Protein AF-A0A212DF05-F1 (afdb_monomer_lite)

Foldseek 3Di:
DVVVVVVVVVVVVVVVVVVVVVVVVVVVVVVVVVVVVVVVVVVVVVVVVVVVVVVVVVVVVVVVVVVVVVVVVVVPDDDDDDDDDDDDDDDDDDDDDDDDDDDDDDDDDDDDDPPPPPPPPDPDDDDDPVLVVLVVVCVVPPDLPCPRPNNVVCCVPPVVVVLDDPPVVVSVVVSVCVSVVNDDDDDDDDDPDDPDPDDDDDPDDD

pLDDT: mean 81.85, std 22.82, range [35.12, 98.69]

InterPro domains:
  IPR009449 GDP/GTP exchange factor Sec2, N-terminal [PF06428] (4-72)
  IPR040351 Guanine nucleotide exchange factor RAB3IL/RAB3IP/Sec2 [PTHR14430] (1-206)

Structure (mmCIF, N/CA/C/O backbone):
data_AF-A0A212DF05-F1
#
_entry.id   AF-A0A212DF05-F1
#
loop_
_atom_site.group_PDB
_atom_site.id
_atom_site.type_symbol
_atom_site.label_atom_id
_atom_site.label_alt_id
_atom_site.label_comp_id
_atom_site.label_asym_id
_atom_site.label_entity_id
_atom_site.label_seq_id
_atom_site.pdbx_PDB_ins_code
_atom_site.Cartn_x
_atom_site.Cartn_y
_atom_site.Cartn_z
_atom_site.occupancy
_atom_site.B_iso_or_equiv
_atom_site.auth_seq_id
_atom_site.auth_comp_id
_atom_site.auth_asym_id
_atom_site.auth_atom_id
_atom_site.pdbx_PDB_model_num
ATOM 1 N N . GLU A 1 1 ? 34.875 -0.792 -59.592 1.00 81.56 1 GLU A N 1
ATOM 2 C CA . GLU A 1 1 ? 35.044 -1.475 -58.292 1.00 81.56 1 GLU A CA 1
ATOM 3 C C . GLU A 1 1 ? 35.493 -0.519 -57.186 1.00 81.56 1 GLU A C 1
ATOM 5 O O . GLU A 1 1 ? 34.759 -0.391 -56.221 1.00 81.56 1 GLU A O 1
ATOM 10 N N . LEU A 1 2 ? 36.606 0.214 -57.344 1.00 91.56 2 LEU A N 1
ATOM 11 C CA . LEU A 1 2 ? 37.126 1.147 -56.323 1.00 91.56 2 LEU A CA 1
ATOM 12 C C . LEU A 1 2 ? 36.103 2.202 -55.856 1.00 91.56 2 LEU A C 1
ATOM 14 O O . LEU A 1 2 ? 35.799 2.265 -54.676 1.00 91.56 2 LEU A O 1
ATOM 18 N N . LYS A 1 3 ? 35.471 2.922 -56.792 1.00 91.06 3 LYS A N 1
ATOM 19 C CA . LYS A 1 3 ? 34.456 3.946 -56.482 1.00 91.06 3 LYS A CA 1
ATOM 20 C C . LYS A 1 3 ? 33.279 3.425 -55.639 1.00 91.06 3 LYS A C 1
ATOM 22 O O . LYS A 1 3 ? 32.810 4.118 -54.750 1.00 91.06 3 LYS A O 1
ATOM 27 N N . LEU A 1 4 ? 32.825 2.195 -55.902 1.00 92.56 4 LEU A N 1
ATOM 28 C CA . LEU A 1 4 ? 31.741 1.574 -55.129 1.00 92.56 4 LEU A CA 1
ATOM 29 C C . LEU A 1 4 ? 32.185 1.256 -53.696 1.00 92.56 4 LEU A C 1
ATOM 31 O O . LEU A 1 4 ? 31.386 1.346 -52.771 1.00 92.56 4 LEU A O 1
ATOM 35 N N . LYS A 1 5 ? 33.460 0.895 -53.504 1.00 94.12 5 LYS A N 1
ATOM 36 C CA . LYS A 1 5 ? 34.024 0.700 -52.165 1.00 94.12 5 LYS A CA 1
ATOM 37 C C . LYS A 1 5 ? 34.210 2.023 -51.427 1.00 94.12 5 LYS A C 1
ATOM 39 O O . LYS A 1 5 ? 33.934 2.057 -50.237 1.00 94.12 5 LYS A O 1
ATOM 44 N N . ASP A 1 6 ? 34.602 3.094 -52.114 1.00 95.44 6 ASP A N 1
ATOM 45 C CA . ASP A 1 6 ? 34.706 4.427 -51.506 1.00 95.44 6 ASP A CA 1
ATOM 46 C C . ASP A 1 6 ? 33.332 4.932 -51.030 1.00 95.44 6 ASP A C 1
ATOM 48 O O . ASP A 1 6 ? 33.197 5.391 -49.899 1.00 95.44 6 ASP A O 1
ATOM 52 N N . GLU A 1 7 ? 32.285 4.767 -51.847 1.00 95.56 7 GLU A N 1
ATOM 53 C CA . GLU A 1 7 ? 30.902 5.117 -51.483 1.00 95.56 7 GLU A CA 1
ATOM 54 C C . GLU A 1 7 ? 30.398 4.319 -50.266 1.00 95.56 7 GLU A C 1
ATOM 56 O O . GLU A 1 7 ? 29.753 4.874 -49.373 1.00 95.56 7 GLU A O 1
ATOM 61 N N . GLU A 1 8 ? 30.729 3.028 -50.191 1.00 95.56 8 GLU A N 1
ATOM 62 C CA . GLU A 1 8 ? 30.385 2.183 -49.046 1.00 95.56 8 GLU A CA 1
ATOM 63 C C . GLU A 1 8 ? 31.181 2.555 -47.784 1.00 95.56 8 GLU A C 1
ATOM 65 O O . GLU A 1 8 ? 30.618 2.587 -46.689 1.00 95.56 8 GLU A O 1
ATOM 70 N N . CYS A 1 9 ? 32.465 2.903 -47.915 1.00 96.69 9 CYS A N 1
ATOM 71 C CA . CYS A 1 9 ? 33.278 3.416 -46.811 1.00 96.69 9 CYS A CA 1
ATOM 72 C C . CYS A 1 9 ? 32.703 4.720 -46.247 1.00 96.69 9 CYS A C 1
ATOM 74 O O . CYS A 1 9 ? 32.580 4.853 -45.031 1.00 96.69 9 CYS A O 1
ATOM 76 N N . GLU A 1 10 ? 32.289 5.652 -47.107 1.00 97.56 10 GLU A N 1
ATOM 77 C CA . GLU A 1 10 ? 31.628 6.894 -46.692 1.00 97.56 10 GLU A CA 1
ATOM 78 C C . GLU A 1 10 ? 30.297 6.623 -45.980 1.00 97.56 10 GLU A C 1
ATOM 80 O O . GLU A 1 10 ? 29.979 7.246 -44.962 1.00 97.56 10 GLU A O 1
ATOM 85 N N . ARG A 1 11 ? 29.519 5.649 -46.466 1.00 97.94 11 ARG A N 1
ATOM 86 C CA . ARG A 1 11 ? 28.276 5.227 -45.811 1.00 97.94 11 ARG A CA 1
ATOM 87 C C . ARG A 1 11 ? 28.547 4.659 -44.416 1.00 97.94 11 ARG A C 1
ATOM 89 O O . ARG A 1 11 ? 27.889 5.063 -43.460 1.00 97.94 11 ARG A O 1
ATOM 96 N N . LEU A 1 12 ? 29.515 3.753 -44.287 1.00 98.19 12 LEU A N 1
ATOM 97 C CA . LEU A 1 12 ? 29.913 3.170 -43.003 1.00 98.19 12 LEU A CA 1
ATOM 98 C C . LEU A 1 1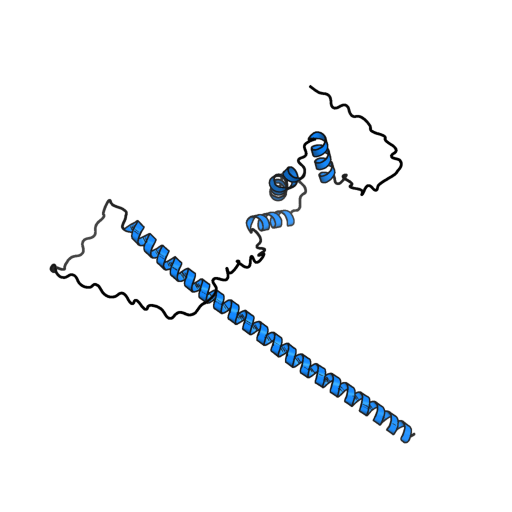2 ? 30.505 4.217 -42.053 1.00 98.19 12 LEU A C 1
ATOM 100 O O . LEU A 1 12 ? 30.258 4.150 -40.851 1.00 98.19 12 LEU A O 1
ATOM 104 N N . SER A 1 13 ? 31.229 5.203 -42.588 1.00 98.06 13 SER A N 1
ATOM 105 C CA . SER A 1 13 ? 31.759 6.336 -41.830 1.00 98.06 13 SER A CA 1
ATOM 106 C C . SER A 1 13 ? 30.630 7.111 -41.150 1.00 98.06 13 SER A C 1
ATOM 108 O O . SER A 1 13 ? 30.646 7.267 -39.934 1.00 98.06 13 SER A O 1
ATOM 110 N N . LYS A 1 14 ? 29.585 7.475 -41.904 1.00 98.25 14 LYS A N 1
ATOM 111 C CA . LYS A 1 14 ? 28.404 8.170 -41.362 1.00 98.25 14 LYS A CA 1
ATOM 112 C C . LYS A 1 14 ? 27.663 7.350 -40.311 1.00 98.25 14 LYS A C 1
ATOM 114 O O . LYS A 1 14 ? 27.251 7.899 -39.296 1.00 98.25 14 LYS A O 1
ATOM 119 N N . VAL A 1 15 ? 27.508 6.043 -40.540 1.00 98.44 15 VAL A N 1
ATOM 120 C CA . VAL A 1 15 ? 26.866 5.145 -39.565 1.00 98.44 15 VAL A CA 1
ATOM 121 C C . VAL A 1 15 ? 27.661 5.102 -38.262 1.00 98.44 15 VAL A C 1
ATOM 123 O O . VAL A 1 15 ? 27.076 5.203 -37.189 1.00 98.44 15 VAL A O 1
ATOM 126 N N . ARG A 1 16 ? 28.990 4.984 -38.334 1.00 98.31 16 ARG A N 1
ATOM 127 C CA . ARG A 1 16 ? 29.846 5.012 -37.143 1.00 98.31 16 ARG A CA 1
ATOM 128 C C . ARG A 1 16 ? 29.721 6.343 -36.403 1.00 98.31 16 ARG A C 1
ATOM 130 O O . ARG A 1 16 ? 29.622 6.325 -35.183 1.00 98.31 16 ARG A O 1
ATOM 137 N N . ASP A 1 17 ? 29.728 7.464 -37.117 1.00 98.38 17 ASP A N 1
ATOM 138 C CA . ASP A 1 17 ? 29.667 8.786 -36.490 1.00 98.38 17 ASP A CA 1
ATOM 139 C C . ASP A 1 17 ? 28.308 9.005 -35.796 1.00 98.38 17 ASP A C 1
ATOM 141 O O . ASP A 1 17 ? 28.269 9.482 -34.664 1.00 98.38 17 ASP A O 1
ATOM 145 N N . GLN A 1 18 ? 27.207 8.550 -36.409 1.00 98.38 18 GLN A N 1
ATOM 146 C CA . GLN A 1 18 ? 25.874 8.577 -35.799 1.00 98.38 18 GLN A CA 1
ATOM 147 C C . GLN A 1 18 ? 25.793 7.701 -34.543 1.00 98.38 18 GLN A C 1
ATOM 149 O O . GLN A 1 18 ? 25.326 8.158 -33.505 1.00 98.38 18 GLN A O 1
ATOM 154 N N . LEU A 1 19 ? 26.302 6.467 -34.607 1.00 98.56 19 LEU A N 1
ATOM 155 C CA . LEU A 1 19 ? 26.364 5.589 -33.435 1.00 98.56 19 LEU A CA 1
ATOM 156 C C . LEU A 1 19 ? 27.260 6.166 -32.331 1.00 98.56 19 LEU A C 1
ATOM 158 O O . LEU A 1 19 ? 26.971 5.989 -31.151 1.00 98.56 19 LEU A O 1
ATOM 162 N N . GLY A 1 20 ? 28.342 6.855 -32.699 1.00 98.31 20 GLY A N 1
ATOM 163 C CA . GLY A 1 20 ? 29.211 7.555 -31.757 1.00 98.31 20 GLY A CA 1
ATOM 164 C C . GLY A 1 20 ? 28.473 8.671 -31.022 1.00 98.31 20 GLY A C 1
ATOM 165 O O . GLY A 1 20 ? 28.577 8.764 -29.802 1.00 98.31 20 GLY A O 1
ATOM 166 N N . GLN A 1 21 ? 27.677 9.457 -31.748 1.00 98.44 21 GLN A N 1
ATOM 167 C CA . GLN A 1 21 ? 26.855 10.509 -31.160 1.00 98.44 21 GLN A CA 1
ATOM 168 C C . GLN A 1 21 ? 25.758 9.941 -30.247 1.00 98.44 21 GLN A C 1
ATOM 170 O O . GLN A 1 21 ? 25.611 10.396 -29.116 1.00 98.44 21 GLN A O 1
ATOM 175 N N . GLU A 1 22 ? 25.034 8.907 -30.685 1.00 98.38 22 GLU A N 1
ATOM 176 C CA . GLU A 1 22 ? 24.018 8.242 -29.854 1.00 98.38 22 GLU A CA 1
ATOM 177 C C . GLU A 1 22 ? 24.627 7.669 -28.563 1.00 98.38 22 GLU A C 1
ATOM 179 O O . GLU A 1 22 ? 24.027 7.751 -27.489 1.00 98.38 22 GLU A O 1
ATOM 184 N N . LEU A 1 23 ? 25.845 7.124 -28.643 1.00 98.56 23 LEU A N 1
ATOM 185 C CA . LEU A 1 23 ? 26.569 6.630 -27.476 1.00 98.56 23 LEU A CA 1
ATOM 186 C C . LEU A 1 23 ? 26.971 7.763 -26.521 1.00 98.56 23 LEU A C 1
ATOM 188 O O . LEU A 1 23 ? 26.890 7.585 -25.304 1.00 98.56 23 LEU A O 1
ATOM 192 N N . GLU A 1 24 ? 27.402 8.910 -27.044 1.00 98.25 24 GLU A N 1
ATOM 193 C CA . GLU A 1 24 ? 27.741 10.088 -26.240 1.00 98.25 24 GLU A CA 1
ATOM 194 C C . GLU A 1 24 ? 26.506 10.639 -25.514 1.00 98.25 24 GLU A C 1
ATOM 196 O O . GLU A 1 24 ? 26.551 10.849 -24.300 1.00 98.25 24 GLU A O 1
ATOM 201 N N . GLU A 1 25 ? 25.382 10.781 -26.218 1.00 98.12 25 GLU A N 1
ATOM 202 C CA . GLU A 1 25 ? 24.109 11.236 -25.647 1.00 98.12 25 GLU A CA 1
ATOM 203 C C . GLU A 1 25 ? 23.605 10.282 -24.557 1.00 98.12 25 GLU A C 1
ATOM 205 O O . GLU A 1 25 ? 23.240 10.714 -23.457 1.00 98.12 25 GLU A O 1
ATOM 210 N N . LEU A 1 26 ? 23.652 8.969 -24.813 1.00 98.50 26 LEU A N 1
ATOM 211 C CA . LEU A 1 26 ? 23.298 7.964 -23.813 1.00 98.50 26 LEU A CA 1
ATOM 212 C C . LEU A 1 26 ? 24.225 8.040 -22.594 1.00 98.50 26 LEU A C 1
ATOM 214 O O . LEU A 1 26 ? 23.763 7.967 -21.456 1.00 98.50 26 LEU A O 1
ATOM 218 N N . THR A 1 27 ? 25.527 8.217 -22.816 1.00 98.50 27 THR A N 1
ATOM 219 C CA . THR A 1 27 ? 26.512 8.338 -21.735 1.00 98.50 27 THR A CA 1
ATOM 220 C C . THR A 1 27 ? 26.229 9.565 -20.869 1.00 98.50 27 THR A C 1
ATOM 222 O O . THR A 1 27 ? 26.226 9.453 -19.642 1.00 98.50 27 THR A O 1
ATOM 225 N N . ALA A 1 28 ? 25.922 10.714 -21.479 1.00 98.25 28 ALA A N 1
ATOM 226 C CA . ALA A 1 28 ? 25.539 11.924 -20.757 1.00 98.25 28 ALA A CA 1
ATOM 227 C C . ALA A 1 28 ? 24.270 11.704 -19.914 1.00 98.25 28 ALA A C 1
ATOM 229 O O . ALA A 1 28 ? 24.267 11.998 -18.717 1.00 98.25 28 ALA A O 1
ATOM 230 N N . SER A 1 29 ? 23.232 11.096 -20.498 1.00 98.50 29 SER A N 1
ATOM 231 C CA . SER A 1 29 ? 21.980 10.793 -19.793 1.00 98.50 29 SER A CA 1
ATOM 232 C C . SER A 1 29 ? 22.189 9.856 -18.595 1.00 98.50 29 SER A C 1
ATOM 234 O O . SER A 1 29 ? 21.633 10.084 -17.518 1.00 98.50 29 SER A O 1
ATOM 236 N N . LEU A 1 30 ? 23.048 8.841 -18.732 1.00 98.50 30 LEU A N 1
ATOM 237 C CA . LEU A 1 30 ? 23.376 7.929 -17.634 1.00 98.50 30 LEU A CA 1
ATOM 238 C C . LEU A 1 30 ? 24.106 8.634 -16.483 1.00 98.50 30 LEU A C 1
ATOM 240 O O . LEU A 1 30 ? 23.820 8.346 -15.319 1.00 98.50 30 LEU A O 1
ATOM 244 N N . PHE A 1 31 ? 25.017 9.568 -16.775 1.00 98.56 31 PHE A N 1
ATOM 245 C CA . PHE A 1 31 ? 25.676 10.361 -15.733 1.00 98.56 31 PHE A CA 1
ATOM 246 C C . PHE A 1 31 ? 24.693 11.271 -14.996 1.00 98.56 31 PHE A C 1
ATOM 248 O O . PHE A 1 31 ? 24.737 11.352 -13.765 1.00 98.56 31 PHE A O 1
ATOM 255 N N . GLU A 1 32 ? 23.786 11.926 -15.717 1.00 98.31 32 GLU A N 1
ATOM 256 C CA . GLU A 1 32 ? 22.745 12.756 -15.109 1.00 98.31 32 GLU A CA 1
ATOM 257 C C . GLU A 1 32 ? 21.832 11.940 -14.187 1.00 98.31 32 GLU A C 1
ATOM 259 O O . GLU A 1 32 ? 21.576 12.352 -13.048 1.00 98.31 32 GLU A O 1
ATOM 264 N N . GLU A 1 33 ? 21.394 10.759 -14.631 1.00 98.38 33 GLU A N 1
ATOM 265 C CA . GLU A 1 33 ? 20.535 9.888 -13.827 1.00 98.38 33 GLU A CA 1
ATOM 266 C C . GLU A 1 33 ? 21.284 9.336 -12.604 1.00 98.38 33 GLU A C 1
ATOM 268 O O . GLU A 1 33 ? 20.748 9.357 -11.495 1.00 98.38 33 GLU A O 1
ATOM 273 N N . ALA A 1 34 ? 22.557 8.953 -12.744 1.00 98.25 34 ALA A N 1
ATOM 274 C CA . ALA A 1 34 ? 23.383 8.545 -11.608 1.00 98.25 34 ALA A CA 1
ATOM 275 C C . ALA A 1 34 ? 23.527 9.678 -10.573 1.00 98.25 34 ALA A C 1
ATOM 277 O O . ALA A 1 34 ? 23.327 9.467 -9.372 1.00 98.25 34 ALA A O 1
ATOM 278 N N . HIS A 1 35 ? 23.800 10.908 -11.020 1.00 98.44 35 HIS A N 1
ATOM 279 C CA . HIS A 1 35 ? 23.861 12.073 -10.136 1.00 98.44 35 HIS A CA 1
ATOM 280 C C . HIS A 1 35 ? 22.517 12.377 -9.468 1.00 98.44 35 HIS A C 1
ATOM 282 O O . HIS A 1 35 ? 22.478 12.786 -8.303 1.00 98.44 35 HIS A O 1
ATOM 288 N N . LYS A 1 36 ? 21.403 12.187 -10.176 1.00 98.38 36 LYS A N 1
ATOM 289 C CA . LYS A 1 36 ? 20.058 12.321 -9.615 1.00 98.38 36 LYS A CA 1
ATOM 290 C C . LYS A 1 36 ? 19.804 11.282 -8.524 1.00 98.38 36 LYS A C 1
ATOM 292 O O . LYS A 1 36 ? 19.438 11.679 -7.419 1.00 98.38 36 LYS A O 1
ATOM 297 N N . MET A 1 37 ? 20.095 10.005 -8.772 1.00 97.56 37 MET A N 1
ATOM 298 C CA . MET A 1 37 ? 19.942 8.935 -7.779 1.00 97.56 37 MET A CA 1
ATOM 299 C C . MET A 1 37 ? 20.738 9.216 -6.496 1.00 97.56 37 MET A C 1
ATOM 301 O O . MET A 1 37 ? 20.207 9.078 -5.394 1.00 97.56 37 MET A O 1
ATOM 305 N N . VAL A 1 38 ? 21.988 9.677 -6.624 1.00 98.69 38 VAL A N 1
ATOM 306 C CA . VAL A 1 38 ? 22.830 10.043 -5.470 1.00 98.69 38 VAL A CA 1
ATOM 307 C C . VAL A 1 38 ? 22.232 11.215 -4.690 1.00 98.69 38 VAL A C 1
ATOM 309 O O . VAL A 1 38 ? 22.149 11.168 -3.463 1.00 98.69 38 VAL A O 1
ATOM 312 N N . ARG A 1 39 ? 21.773 12.268 -5.377 1.00 98.38 39 ARG A N 1
ATOM 313 C CA . ARG A 1 39 ? 21.133 13.413 -4.709 1.00 98.38 39 ARG A CA 1
ATOM 314 C C . ARG A 1 39 ? 19.865 13.001 -3.971 1.00 98.38 39 ARG A C 1
ATOM 316 O O . ARG A 1 39 ? 19.678 13.407 -2.828 1.00 98.38 39 ARG A O 1
ATOM 323 N N . GLU A 1 40 ? 19.014 12.193 -4.594 1.00 98.19 40 GLU A N 1
ATOM 324 C CA . GLU A 1 40 ? 17.787 11.706 -3.963 1.00 98.19 40 GLU A CA 1
ATOM 325 C C . GLU A 1 40 ? 18.078 10.866 -2.717 1.00 98.19 40 GLU A C 1
ATOM 327 O O . GLU A 1 40 ? 17.413 11.043 -1.694 1.00 98.19 40 GLU A O 1
ATOM 332 N N . ALA A 1 41 ? 19.088 9.993 -2.770 1.00 98.12 41 ALA A N 1
ATOM 333 C CA . ALA A 1 41 ? 19.530 9.220 -1.614 1.00 98.12 41 ALA A CA 1
ATOM 334 C C . ALA A 1 41 ? 20.019 10.134 -0.479 1.00 98.12 41 ALA A C 1
ATOM 336 O O . ALA A 1 41 ? 19.571 9.984 0.658 1.00 98.12 41 ALA A O 1
ATOM 337 N N . ASN A 1 42 ? 20.843 11.139 -0.791 1.00 98.19 42 ASN A N 1
ATOM 338 C CA . ASN A 1 42 ? 21.353 12.091 0.199 1.00 98.19 42 ASN A CA 1
ATOM 339 C C . ASN A 1 42 ? 20.231 12.919 0.844 1.00 98.19 42 ASN A C 1
ATOM 341 O O . ASN A 1 42 ? 20.238 13.138 2.054 1.00 98.19 42 ASN A O 1
ATOM 345 N N . VAL A 1 43 ? 19.234 13.355 0.066 1.00 98.44 43 VAL A N 1
ATOM 346 C CA . VAL A 1 43 ? 18.069 14.088 0.594 1.00 98.44 43 VAL A CA 1
ATOM 347 C C . VAL A 1 43 ? 17.235 13.201 1.520 1.00 98.44 43 VAL A C 1
ATOM 349 O O . VAL A 1 43 ? 16.827 13.643 2.600 1.00 98.44 43 VAL A O 1
ATOM 352 N N . LYS A 1 44 ? 16.997 11.943 1.129 1.00 98.44 44 LYS A N 1
ATOM 353 C CA . LYS A 1 44 ? 16.286 10.967 1.969 1.00 98.44 44 LYS A CA 1
ATOM 354 C C . LYS A 1 44 ? 17.048 10.703 3.268 1.00 98.44 44 LYS A C 1
ATOM 356 O O . LYS A 1 44 ? 16.438 10.749 4.335 1.00 98.44 44 LYS A O 1
ATOM 361 N N . GLN A 1 45 ? 18.366 10.513 3.192 1.00 98.50 45 GLN A N 1
ATOM 362 C CA . GLN A 1 45 ? 19.228 10.324 4.357 1.00 98.50 45 GLN A CA 1
ATOM 363 C C . GLN A 1 45 ? 19.172 11.532 5.300 1.00 98.50 45 GLN A C 1
ATOM 365 O O . GLN A 1 45 ? 18.853 11.366 6.473 1.00 98.50 45 GLN A O 1
ATOM 370 N N . ALA A 1 46 ? 19.382 12.749 4.790 1.00 98.25 46 ALA A N 1
ATOM 371 C CA . ALA A 1 46 ? 19.349 13.966 5.603 1.00 98.25 46 ALA A CA 1
ATOM 372 C C . ALA A 1 46 ? 17.989 14.173 6.295 1.00 98.25 46 ALA A C 1
ATOM 374 O O . ALA A 1 46 ? 17.918 14.620 7.441 1.00 98.25 46 ALA A O 1
ATOM 375 N N . THR A 1 47 ? 16.895 13.818 5.616 1.00 98.00 47 THR A N 1
ATOM 376 C CA . THR A 1 47 ? 15.544 13.885 6.189 1.00 98.00 47 THR A CA 1
ATOM 377 C C . THR A 1 47 ? 15.370 12.880 7.328 1.00 98.00 47 THR A C 1
ATOM 379 O O . THR A 1 47 ? 14.875 13.247 8.394 1.00 98.00 47 THR A O 1
ATOM 382 N N . ALA A 1 48 ? 15.801 11.632 7.127 1.00 97.31 48 ALA A N 1
ATOM 383 C CA . ALA A 1 48 ? 15.728 10.588 8.145 1.00 97.31 48 ALA A CA 1
ATOM 384 C C . ALA A 1 48 ? 16.602 10.916 9.368 1.00 97.31 48 ALA A C 1
ATOM 386 O O . ALA A 1 48 ? 16.145 10.793 10.501 1.00 97.31 48 ALA A O 1
ATOM 387 N N . GLU A 1 49 ? 17.825 11.409 9.155 1.00 98.12 49 GLU A N 1
ATOM 388 C CA . GLU A 1 49 ? 18.732 11.833 10.230 1.00 98.12 49 GLU A CA 1
ATOM 389 C C . GLU A 1 49 ? 18.155 12.998 11.042 1.00 98.12 49 GLU A C 1
ATOM 391 O O . GLU A 1 49 ? 18.229 13.002 12.274 1.00 98.12 49 GLU A O 1
ATOM 396 N N . LYS A 1 50 ? 17.517 13.970 10.377 1.00 98.44 50 LYS A N 1
ATOM 397 C CA . LYS A 1 50 ? 16.822 15.066 11.061 1.00 98.44 50 LYS A CA 1
ATOM 398 C C . LYS A 1 50 ? 15.687 14.542 11.945 1.00 98.44 50 LYS A C 1
ATOM 400 O O . LYS A 1 50 ? 15.605 14.922 13.111 1.00 98.44 50 LYS A O 1
ATOM 405 N N . GLN A 1 51 ? 14.837 13.664 11.413 1.00 97.75 51 GLN A N 1
ATOM 406 C CA . GLN A 1 51 ? 13.724 13.077 12.167 1.00 97.75 51 GLN A CA 1
ATOM 407 C C . GLN A 1 51 ? 14.214 12.240 13.352 1.00 97.75 51 GLN A C 1
ATOM 409 O O . GLN A 1 51 ? 13.647 12.327 14.441 1.00 97.75 51 GLN A O 1
ATOM 414 N N . LEU A 1 52 ? 15.294 11.477 13.166 1.00 98.19 52 LEU A N 1
ATOM 415 C CA . LEU A 1 52 ? 15.927 10.713 14.236 1.00 98.19 52 LEU A CA 1
ATOM 416 C C . LEU A 1 52 ? 16.387 11.632 15.372 1.00 98.19 52 LEU A C 1
ATOM 418 O O . LEU A 1 52 ? 16.093 11.360 16.534 1.00 98.19 52 LEU A O 1
ATOM 422 N N . LYS A 1 53 ? 17.044 12.748 15.040 1.00 98.50 53 LYS A N 1
ATOM 423 C CA . LYS A 1 53 ? 17.502 13.731 16.027 1.00 98.50 53 LYS A CA 1
ATOM 424 C C . LYS A 1 53 ? 16.343 14.368 16.799 1.00 98.50 53 LYS A C 1
ATOM 426 O O . LYS A 1 53 ? 16.434 14.552 18.011 1.00 98.50 53 LYS A O 1
ATOM 431 N N . GLU A 1 54 ? 15.245 14.692 16.120 1.00 98.19 54 GLU A N 1
ATOM 432 C CA . GLU A 1 54 ? 14.035 15.220 16.765 1.00 98.19 54 GLU A CA 1
ATOM 433 C C . GLU A 1 54 ? 13.388 14.185 17.698 1.00 98.19 54 GLU A C 1
ATOM 435 O O . GLU A 1 54 ? 12.982 14.520 18.812 1.00 98.19 54 GLU A O 1
ATOM 440 N N . ALA A 1 55 ? 13.320 12.920 17.275 1.00 97.75 55 ALA A N 1
ATOM 441 C CA . ALA A 1 55 ? 12.803 11.828 18.095 1.00 97.75 55 ALA A CA 1
ATOM 442 C C . ALA A 1 55 ? 13.681 11.568 19.329 1.00 97.75 55 ALA A C 1
ATOM 444 O O . ALA A 1 55 ? 13.150 11.403 20.425 1.00 97.75 55 ALA A O 1
ATOM 445 N N . GLN A 1 56 ? 15.007 11.602 19.178 1.00 97.62 56 GLN A N 1
ATOM 446 C CA . GLN A 1 56 ? 15.954 11.506 20.293 1.00 97.62 56 GLN A CA 1
ATOM 447 C C . GLN A 1 56 ? 15.731 12.631 21.312 1.00 97.62 56 GLN A C 1
ATOM 449 O O . GLN A 1 56 ? 15.594 12.351 22.497 1.00 97.62 56 GLN A O 1
ATOM 454 N N . GLY A 1 57 ? 15.553 13.878 20.859 1.00 98.19 57 GLY A N 1
ATOM 455 C CA . GLY A 1 57 ? 15.229 14.991 21.757 1.00 98.19 57 GLY A CA 1
ATOM 456 C C . GLY A 1 57 ? 13.911 14.800 22.521 1.00 98.19 57 GLY A C 1
ATOM 457 O O . GLY A 1 57 ? 13.828 15.131 23.702 1.00 98.19 57 GLY A O 1
ATOM 458 N N . LYS A 1 58 ? 12.881 14.218 21.888 1.00 98.38 58 LYS A N 1
ATOM 459 C CA . LYS A 1 58 ? 11.627 13.860 22.581 1.00 98.38 58 LYS A CA 1
ATOM 460 C C . LYS A 1 58 ? 11.849 12.783 23.643 1.00 98.38 58 LYS A C 1
ATOM 462 O O . LYS A 1 58 ? 11.274 12.881 24.723 1.00 98.38 58 LYS A O 1
ATOM 467 N N . ILE A 1 59 ? 12.673 11.777 23.345 1.00 98.19 59 ILE A N 1
ATOM 468 C CA . ILE A 1 59 ? 13.035 10.727 24.305 1.00 98.19 59 ILE A CA 1
ATOM 469 C C . ILE A 1 59 ? 13.733 11.342 25.519 1.00 98.19 59 ILE A C 1
ATOM 471 O O . ILE A 1 59 ? 13.343 11.028 26.639 1.00 98.19 59 ILE A O 1
ATOM 475 N N . ASP A 1 60 ? 14.694 12.244 25.319 1.00 98.19 60 ASP A N 1
ATOM 476 C CA . ASP A 1 60 ? 15.426 12.889 26.416 1.00 98.19 60 ASP A CA 1
ATOM 477 C C . ASP A 1 60 ? 14.489 13.677 27.347 1.00 98.19 60 ASP A C 1
ATOM 479 O O . ASP A 1 60 ? 14.578 13.567 28.572 1.00 98.19 60 ASP A O 1
ATOM 483 N N . VAL A 1 61 ? 13.539 14.428 26.774 1.00 98.38 61 VAL A N 1
ATOM 484 C CA . VAL A 1 61 ? 12.518 15.161 27.545 1.00 98.38 61 VAL A CA 1
ATOM 485 C C . VAL A 1 61 ? 11.640 14.197 28.342 1.00 98.38 61 VAL A C 1
ATOM 487 O O . VAL A 1 61 ? 11.486 14.368 29.550 1.00 98.38 61 VAL A O 1
ATOM 490 N N . LEU A 1 62 ? 11.114 13.150 27.701 1.00 98.38 62 LEU A N 1
ATOM 491 C CA . LEU A 1 62 ? 10.271 12.158 28.374 1.00 98.38 62 LEU A CA 1
ATOM 492 C C . LEU A 1 62 ? 11.032 11.411 29.477 1.00 98.38 62 LEU A C 1
ATOM 494 O O . LEU A 1 62 ? 10.482 11.157 30.547 1.00 98.38 62 LEU A O 1
ATOM 498 N N . GLN A 1 63 ? 12.305 11.079 29.258 1.00 97.38 63 GLN A N 1
ATOM 499 C CA . GLN A 1 63 ? 13.150 10.468 30.282 1.00 97.38 63 GLN A CA 1
ATOM 500 C C . GLN A 1 63 ? 13.334 11.398 31.487 1.00 97.38 63 GLN A C 1
ATOM 502 O O . GLN A 1 63 ? 13.244 10.936 32.628 1.00 97.38 63 GLN A O 1
ATOM 507 N N . ALA A 1 64 ? 13.535 12.699 31.254 1.00 97.62 64 ALA A N 1
ATOM 508 C CA . ALA A 1 64 ? 13.622 13.695 32.318 1.00 97.62 64 ALA A CA 1
ATOM 509 C C . ALA A 1 64 ? 12.300 13.828 33.098 1.00 97.62 64 ALA A C 1
ATOM 511 O O . ALA A 1 64 ? 12.318 13.854 34.331 1.00 97.62 64 ALA A O 1
ATOM 512 N N . GLU A 1 65 ? 11.155 13.845 32.412 1.00 96.94 65 GLU A N 1
ATOM 513 C CA . GLU A 1 65 ? 9.830 13.876 33.046 1.00 96.94 65 GLU A CA 1
ATOM 514 C C . GLU A 1 65 ? 9.575 12.628 33.898 1.00 96.94 65 GLU A C 1
ATOM 516 O O . GLU A 1 65 ? 9.185 12.736 35.062 1.00 96.94 65 GLU A O 1
ATOM 521 N N . VAL A 1 66 ? 9.865 11.436 33.366 1.00 98.06 66 VAL A N 1
ATOM 522 C CA . VAL A 1 66 ? 9.742 10.170 34.104 1.00 98.06 66 VAL A CA 1
ATOM 523 C C . VAL A 1 66 ? 10.646 10.165 35.338 1.00 98.06 66 VAL A C 1
ATOM 525 O O . VAL A 1 66 ? 10.221 9.723 36.407 1.00 98.06 66 VAL A O 1
ATOM 528 N N . ALA A 1 67 ? 11.881 10.660 35.229 1.00 96.31 67 ALA A N 1
ATOM 529 C CA . ALA A 1 67 ? 12.794 10.764 36.366 1.00 96.31 67 ALA A CA 1
ATOM 530 C C . ALA A 1 67 ? 12.270 11.730 37.448 1.00 96.31 67 ALA A C 1
ATOM 532 O O . ALA A 1 67 ? 12.325 11.416 38.644 1.00 96.31 67 ALA A O 1
ATOM 533 N N . ALA A 1 68 ? 11.707 12.872 37.043 1.00 96.88 68 ALA A N 1
ATOM 534 C CA . ALA A 1 68 ? 11.099 13.836 37.956 1.00 96.88 68 ALA A CA 1
ATOM 535 C C . ALA A 1 68 ? 9.866 13.251 38.667 1.00 96.88 68 ALA A C 1
ATOM 537 O O . ALA A 1 68 ? 9.763 13.329 39.893 1.00 96.88 68 ALA A O 1
ATOM 538 N N . LEU A 1 69 ? 8.973 12.592 37.923 1.00 96.06 69 LEU A N 1
ATOM 539 C CA . LEU A 1 69 ? 7.784 11.936 38.473 1.00 96.06 69 LEU A CA 1
ATOM 540 C C . LEU A 1 69 ? 8.149 10.812 39.450 1.00 96.06 69 LEU A C 1
ATOM 542 O O . LEU A 1 69 ? 7.572 10.742 40.534 1.00 96.06 69 LEU A O 1
ATOM 546 N N . LYS A 1 70 ? 9.150 9.979 39.130 1.00 96.31 70 LYS A N 1
ATOM 547 C CA . LYS A 1 70 ? 9.665 8.949 40.054 1.00 96.31 70 LYS A CA 1
ATOM 548 C C . LYS A 1 70 ? 10.147 9.557 41.372 1.00 96.31 70 LYS A C 1
ATOM 550 O O . LYS A 1 70 ? 9.841 9.028 42.437 1.00 96.31 70 LYS A O 1
ATOM 555 N N . THR A 1 71 ? 10.863 10.678 41.309 1.00 94.38 71 THR A N 1
ATOM 556 C CA . THR A 1 71 ? 11.346 11.390 42.504 1.00 94.38 71 THR A CA 1
ATOM 557 C C . THR A 1 71 ? 10.187 11.925 43.350 1.00 94.38 71 THR A C 1
ATOM 559 O O . THR A 1 71 ? 10.199 11.802 44.577 1.00 94.38 71 THR A O 1
ATOM 562 N N . LEU A 1 72 ? 9.156 12.484 42.710 1.00 92.19 72 LEU A N 1
ATOM 563 C CA . LEU A 1 72 ? 7.970 12.990 43.400 1.00 92.19 72 LEU A CA 1
ATOM 564 C C . LEU A 1 72 ? 7.219 11.860 44.118 1.00 92.19 72 LEU A C 1
ATOM 566 O O . LEU A 1 72 ? 6.930 11.992 45.300 1.00 92.19 72 LEU A O 1
ATOM 570 N N . VAL A 1 73 ? 7.010 10.717 43.459 1.00 93.69 73 VAL A N 1
ATOM 571 C CA . VAL A 1 73 ? 6.346 9.544 44.059 1.00 93.69 73 VAL A CA 1
ATOM 572 C C . VAL A 1 73 ? 7.119 8.994 45.264 1.00 93.69 73 VAL A C 1
ATOM 574 O O . VAL A 1 73 ? 6.527 8.695 46.303 1.00 93.69 73 VAL A O 1
ATOM 577 N N . LEU A 1 74 ? 8.448 8.887 45.151 1.00 87.94 74 LEU A N 1
ATOM 578 C CA . LEU A 1 74 ? 9.305 8.417 46.246 1.00 87.94 74 LEU A CA 1
ATOM 579 C C . LEU A 1 74 ? 9.323 9.393 47.434 1.00 87.94 74 LEU A C 1
ATOM 581 O O . LEU A 1 74 ? 9.442 8.959 48.576 1.00 87.94 74 LEU A O 1
ATOM 585 N N . SER A 1 75 ? 9.184 10.699 47.186 1.00 78.88 75 SER A N 1
ATOM 586 C CA . SER A 1 75 ? 9.130 11.720 48.244 1.00 78.88 75 SER A CA 1
ATOM 587 C C . SER A 1 75 ? 7.736 11.916 48.853 1.00 78.88 75 SER A C 1
ATOM 589 O O . SER A 1 75 ? 7.636 12.390 49.984 1.00 78.88 75 SER A O 1
ATOM 591 N N . SER A 1 76 ? 6.663 11.527 48.155 1.00 69.81 76 SER A N 1
ATOM 592 C CA . SER A 1 76 ? 5.272 11.687 48.599 1.00 69.81 76 SER A CA 1
ATOM 593 C C . SER A 1 76 ? 4.707 10.500 49.386 1.00 69.81 76 SER A C 1
ATOM 595 O O . SER A 1 76 ? 3.509 10.483 49.650 1.00 69.81 76 SER A O 1
ATOM 597 N N . SER A 1 77 ? 5.524 9.510 49.761 1.00 52.03 77 SER A N 1
ATOM 598 C CA . SER A 1 77 ? 5.123 8.442 50.690 1.00 52.03 77 SER A CA 1
ATOM 599 C C . SER A 1 77 ? 5.507 8.820 52.130 1.00 52.03 77 SER A C 1
ATOM 601 O O . SER A 1 77 ? 6.690 8.758 52.468 1.00 52.03 77 SER A O 1
ATOM 603 N N . PRO A 1 78 ? 4.560 9.208 53.010 1.00 60.50 78 PRO A N 1
ATOM 604 C CA . PRO A 1 78 ? 4.820 9.303 54.439 1.00 60.50 78 PRO A CA 1
ATOM 605 C C . PRO A 1 78 ? 4.569 7.932 55.097 1.00 60.50 78 PRO A C 1
ATOM 607 O O . PRO A 1 78 ? 3.562 7.294 54.803 1.00 60.50 78 PRO A O 1
ATOM 610 N N . THR A 1 79 ? 5.448 7.541 56.036 1.00 39.56 79 THR A N 1
ATOM 611 C CA . THR A 1 79 ? 5.537 6.272 56.823 1.00 39.56 79 THR A CA 1
ATOM 612 C C . THR A 1 79 ? 6.348 5.145 56.145 1.00 39.56 79 THR A C 1
ATOM 614 O O . THR A 1 79 ? 6.025 4.756 55.036 1.00 39.56 79 THR A O 1
ATOM 617 N N . SER A 1 80 ? 7.404 4.521 56.695 1.00 41.41 80 SER A N 1
ATOM 618 C CA . SER A 1 80 ? 8.244 4.664 57.907 1.00 41.41 80 SER A CA 1
ATOM 619 C C . SER A 1 80 ? 9.542 3.801 57.731 1.00 41.41 80 SER A C 1
ATOM 621 O O . SER A 1 80 ? 9.624 3.061 56.753 1.00 41.41 80 SER A O 1
ATOM 623 N N . PRO A 1 81 ? 10.566 3.890 58.616 1.00 59.06 81 PRO A N 1
ATOM 624 C CA . PRO A 1 81 ? 12.004 3.763 58.295 1.00 59.06 81 PRO A CA 1
ATOM 625 C C . PRO A 1 81 ? 12.680 2.421 58.665 1.00 59.06 81 PRO A C 1
ATOM 627 O O . PRO A 1 81 ? 12.221 1.703 59.546 1.00 59.06 81 PRO A O 1
ATOM 630 N N . THR A 1 82 ? 13.852 2.132 58.083 1.00 37.50 82 THR A N 1
ATOM 631 C CA . THR A 1 82 ? 14.893 1.218 58.627 1.00 37.50 82 THR A CA 1
ATOM 632 C C . THR A 1 82 ? 16.249 1.685 58.065 1.00 37.50 82 THR A C 1
ATOM 634 O O . THR A 1 82 ? 16.480 1.587 56.869 1.00 37.50 82 THR A O 1
ATOM 637 N N . GLN A 1 83 ? 16.979 2.557 58.766 1.00 45.72 83 GLN A N 1
ATOM 638 C CA . GLN A 1 83 ? 18.024 2.272 59.765 1.00 45.72 83 GLN A CA 1
ATOM 639 C C . GLN A 1 83 ? 19.341 1.747 59.157 1.00 45.72 83 GLN A C 1
ATOM 641 O O . GLN A 1 83 ? 19.533 0.547 59.053 1.00 45.72 83 GLN A O 1
ATOM 646 N N . GLU A 1 84 ? 20.285 2.658 58.891 1.00 35.12 84 GLU A N 1
ATOM 647 C CA . GLU A 1 84 ? 21.707 2.452 59.209 1.00 35.12 84 GLU A CA 1
ATOM 648 C C . GLU A 1 84 ? 22.337 3.789 59.659 1.00 35.12 84 GLU A C 1
ATOM 650 O O . GLU A 1 84 ? 22.143 4.812 58.994 1.00 35.12 84 GLU A O 1
ATOM 655 N N . PRO A 1 85 ? 23.048 3.829 60.804 1.00 46.72 85 PRO A N 1
ATOM 656 C CA . PRO A 1 85 ? 23.749 5.017 61.270 1.00 46.72 85 PRO A CA 1
ATOM 657 C C . PRO A 1 85 ? 25.176 5.051 60.710 1.00 46.72 85 PRO A C 1
ATOM 659 O O . PRO A 1 85 ? 25.972 4.155 60.981 1.00 46.72 85 PRO A O 1
ATOM 662 N N . LEU A 1 86 ? 25.539 6.130 60.012 1.00 44.38 86 LEU A N 1
ATOM 663 C CA . LEU A 1 86 ? 26.942 6.474 59.765 1.00 44.38 86 LEU A CA 1
ATOM 664 C C . LEU A 1 86 ? 27.294 7.807 60.446 1.00 44.38 86 LEU A C 1
ATOM 666 O O . LEU A 1 86 ? 26.484 8.738 60.435 1.00 44.38 86 LEU A O 1
ATOM 670 N N . PRO A 1 87 ? 28.464 7.891 61.108 1.00 43.44 87 PRO A N 1
ATOM 671 C CA . PRO A 1 87 ? 28.762 8.942 62.065 1.00 43.44 87 PRO A CA 1
ATOM 672 C C . PRO A 1 87 ? 29.380 10.174 61.400 1.00 43.44 87 PRO A C 1
ATOM 674 O O . PRO A 1 87 ? 30.197 10.073 60.491 1.00 43.44 87 PRO A O 1
ATOM 677 N N . GLY A 1 88 ? 29.100 11.335 61.992 1.00 38.44 88 GLY A N 1
ATOM 678 C CA . GLY A 1 88 ? 30.036 12.456 61.993 1.00 38.44 88 GLY A CA 1
ATOM 679 C C . GLY A 1 88 ? 29.697 13.603 61.047 1.00 38.44 88 GLY A C 1
ATOM 680 O O . GLY A 1 88 ? 29.712 13.467 59.832 1.00 38.44 88 GLY A O 1
ATOM 681 N N . GLY A 1 89 ? 29.493 14.782 61.636 1.00 36.41 89 GLY A N 1
ATOM 682 C CA . GLY A 1 89 ? 29.562 16.043 60.901 1.00 36.41 89 GLY A CA 1
ATOM 683 C C . GLY A 1 89 ? 28.671 17.139 61.460 1.00 36.41 89 GLY A C 1
ATOM 684 O O . GLY A 1 89 ? 27.663 17.490 60.863 1.00 36.41 89 GLY A O 1
ATOM 685 N N . LYS A 1 90 ? 29.048 17.715 62.606 1.00 49.09 90 LYS A N 1
ATOM 686 C CA . LYS A 1 90 ? 28.509 19.003 63.062 1.00 49.09 90 LYS A CA 1
ATOM 687 C C . LYS A 1 90 ? 28.759 20.061 61.979 1.00 49.09 90 LYS A C 1
ATOM 689 O O . LYS A 1 90 ? 29.920 20.270 61.652 1.00 49.09 90 LYS A O 1
ATOM 694 N N . ALA A 1 91 ? 27.739 20.805 61.551 1.00 36.34 91 ALA A N 1
ATOM 695 C CA . ALA A 1 91 ? 27.852 22.256 61.368 1.00 36.34 91 ALA A CA 1
ATOM 696 C C . ALA A 1 91 ? 26.513 22.919 61.004 1.00 36.34 91 ALA A C 1
ATOM 698 O O . ALA A 1 91 ? 25.941 22.684 59.950 1.00 36.34 91 ALA A O 1
ATOM 699 N N . HIS A 1 92 ? 26.093 23.801 61.911 1.00 37.81 92 HIS A N 1
ATOM 700 C CA . HIS A 1 92 ? 25.645 25.172 61.672 1.00 37.81 92 HIS A CA 1
ATOM 701 C C . HIS A 1 92 ? 24.642 25.453 60.542 1.00 37.81 92 HIS A C 1
ATOM 703 O O . HIS A 1 92 ? 24.973 25.505 59.361 1.00 37.81 92 HIS A O 1
ATOM 709 N N . PHE A 1 93 ? 23.448 25.878 60.975 1.00 51.09 93 PHE A N 1
ATOM 710 C CA . PHE A 1 93 ? 22.698 26.960 60.339 1.00 51.09 93 PHE A CA 1
ATOM 711 C C . PHE A 1 93 ? 23.657 27.978 59.712 1.00 51.09 93 PHE A C 1
ATOM 713 O O . PHE A 1 93 ? 24.527 28.469 60.430 1.00 51.09 93 PHE A O 1
ATOM 720 N N . LYS A 1 94 ? 23.455 28.336 58.436 1.00 53.66 94 LYS A N 1
ATOM 721 C CA . LYS A 1 94 ? 23.134 29.696 57.955 1.00 53.66 94 LYS A CA 1
ATOM 722 C C . LYS A 1 94 ? 22.919 29.699 56.434 1.00 53.66 94 LYS A C 1
ATOM 724 O O . LYS A 1 94 ? 23.623 29.029 55.694 1.00 53.66 94 LYS A O 1
ATOM 729 N N . LYS A 1 95 ? 22.074 30.656 56.034 1.00 44.66 95 LYS A N 1
ATOM 730 C CA . LYS A 1 95 ? 22.203 31.505 54.838 1.00 44.66 95 LYS A CA 1
ATOM 731 C C . LYS A 1 95 ? 21.429 31.058 53.596 1.00 44.66 95 LYS A C 1
ATOM 733 O O . LYS A 1 95 ? 21.876 30.245 52.801 1.00 44.66 95 LYS A O 1
ATOM 738 N N . GLY A 1 96 ? 20.276 31.707 53.424 1.00 54.28 96 GLY A N 1
ATOM 739 C CA . GLY A 1 96 ? 19.623 31.833 52.131 1.00 54.28 96 GLY A CA 1
ATOM 740 C C . GLY A 1 96 ? 20.474 32.624 51.137 1.00 54.28 96 GLY A C 1
ATOM 741 O O . GLY A 1 96 ? 21.295 33.450 51.531 1.00 54.28 96 GLY A O 1
ATOM 742 N N . HIS A 1 97 ? 20.258 32.313 49.864 1.00 48.28 97 HIS A N 1
ATOM 743 C CA . HIS A 1 97 ? 20.715 32.978 48.639 1.00 48.28 97 HIS A CA 1
ATOM 744 C C . HIS A 1 97 ? 20.211 32.069 47.491 1.00 48.28 97 HIS A C 1
ATOM 746 O O . HIS A 1 97 ? 20.233 30.858 47.649 1.00 48.28 97 HIS A O 1
ATOM 752 N N . THR A 1 98 ? 19.679 32.491 46.345 1.00 40.94 98 THR A N 1
ATOM 753 C CA . THR A 1 98 ? 19.656 33.778 45.650 1.00 40.94 98 THR A CA 1
ATOM 754 C C . THR A 1 98 ? 18.519 33.717 44.626 1.00 40.94 98 THR A C 1
ATOM 756 O O . THR A 1 98 ? 18.331 32.701 43.964 1.00 40.94 98 THR A O 1
ATOM 759 N N . ARG A 1 99 ? 17.765 34.809 44.477 1.00 63.06 99 ARG A N 1
ATOM 760 C CA . ARG A 1 99 ? 16.887 35.045 43.326 1.00 63.06 99 ARG A CA 1
ATOM 761 C C . ARG A 1 99 ? 17.714 35.703 42.219 1.00 63.06 99 ARG A C 1
ATOM 763 O O . ARG A 1 99 ? 18.258 36.781 42.443 1.00 63.06 99 ARG A O 1
ATOM 770 N N . ASN A 1 100 ? 17.763 35.103 41.038 1.00 46.31 100 ASN A N 1
ATOM 771 C CA . ASN A 1 100 ? 18.160 35.718 39.766 1.00 46.31 100 ASN A CA 1
ATOM 772 C C . ASN A 1 100 ? 17.758 34.761 38.628 1.00 46.31 100 ASN A C 1
ATOM 774 O O . ASN A 1 100 ? 17.821 33.555 38.801 1.00 46.31 100 ASN A O 1
ATOM 778 N N . LYS A 1 101 ? 17.327 35.185 37.441 1.00 42.31 101 LYS A N 1
ATOM 779 C CA . LYS A 1 101 ? 17.008 36.500 36.870 1.00 42.31 101 LYS A CA 1
ATOM 780 C C . LYS A 1 101 ? 16.102 36.188 35.670 1.00 42.31 101 LYS A C 1
ATOM 782 O O . LYS A 1 101 ? 16.458 35.342 34.858 1.00 42.31 101 LYS A O 1
ATOM 787 N N . SER A 1 102 ? 14.969 36.868 35.544 1.00 47.50 102 SER A N 1
ATOM 788 C CA . SER A 1 102 ? 14.169 36.846 34.320 1.00 47.50 102 SER A CA 1
ATOM 789 C C . SER A 1 102 ? 14.932 37.562 33.203 1.00 47.50 102 SER A C 1
ATOM 791 O O . SER A 1 102 ? 15.239 38.746 33.338 1.00 47.50 102 SER A O 1
ATOM 793 N N . THR A 1 103 ? 15.215 36.879 32.098 1.00 42.22 103 THR A N 1
ATOM 794 C CA . THR A 1 103 ? 15.529 37.513 30.811 1.00 42.22 103 THR A CA 1
ATOM 795 C C . THR A 1 103 ? 14.248 37.604 30.002 1.00 42.22 103 THR A C 1
ATOM 797 O O . THR A 1 103 ? 13.875 36.704 29.258 1.00 42.22 103 THR A O 1
ATOM 800 N N . SER A 1 104 ? 13.566 38.727 30.205 1.00 39.50 104 SER A N 1
ATOM 801 C CA . SER A 1 104 ? 12.639 39.288 29.236 1.00 39.50 104 SER A CA 1
ATOM 802 C C . SER A 1 104 ? 13.463 39.828 28.067 1.00 39.50 104 SER A C 1
ATOM 804 O O . SER A 1 104 ? 14.384 40.617 28.281 1.00 39.50 104 SER A O 1
ATOM 806 N N . SER A 1 105 ? 13.139 39.417 26.845 1.00 42.72 105 SER A N 1
ATOM 807 C CA . SER A 1 105 ? 13.411 40.228 25.659 1.00 42.72 105 SER A CA 1
ATOM 808 C C . SER A 1 105 ? 12.098 40.360 24.904 1.00 42.72 105 SER A C 1
ATOM 810 O O . SER A 1 105 ? 11.520 39.383 24.434 1.00 42.72 105 SER A O 1
ATOM 812 N N . ALA A 1 106 ? 11.586 41.586 24.923 1.00 40.78 106 ALA A N 1
ATOM 813 C CA . ALA A 1 106 ? 10.374 42.007 24.260 1.00 40.78 106 ALA A CA 1
ATOM 814 C C . ALA A 1 106 ? 10.692 42.440 22.821 1.00 40.78 106 ALA A C 1
ATOM 816 O O . ALA A 1 106 ? 11.614 43.218 22.599 1.00 40.78 106 ALA A O 1
ATOM 817 N N . MET A 1 107 ? 9.865 41.935 21.905 1.00 48.62 107 MET A N 1
ATOM 818 C CA . MET A 1 107 ? 9.316 42.563 20.698 1.00 48.62 107 MET A CA 1
ATOM 819 C C . MET A 1 107 ? 10.261 43.255 19.703 1.00 48.62 107 MET A C 1
ATOM 821 O O . MET A 1 107 ? 10.662 44.399 19.891 1.00 48.62 107 MET A O 1
ATOM 825 N N . SER A 1 108 ? 10.385 42.628 18.530 1.00 36.94 108 SER A N 1
ATOM 826 C CA . SER A 1 108 ? 10.385 43.339 17.248 1.00 36.94 108 SER A CA 1
ATOM 827 C C . SER A 1 108 ? 9.224 42.805 16.417 1.00 36.94 108 SER A C 1
ATOM 829 O O . SER A 1 108 ? 9.154 41.612 16.128 1.00 36.94 108 SER A O 1
ATOM 831 N N . GLY A 1 109 ? 8.281 43.689 16.098 1.00 40.50 109 GLY A N 1
ATOM 832 C CA . GLY A 1 109 ? 7.130 43.379 15.266 1.00 40.50 109 GLY A CA 1
ATOM 833 C C . GLY A 1 109 ? 7.505 43.223 13.796 1.00 40.50 109 GLY A C 1
ATOM 834 O O . GLY A 1 109 ? 8.327 43.964 13.266 1.00 40.50 109 GLY A O 1
ATOM 835 N N . SER A 1 110 ? 6.846 42.281 13.138 1.00 37.25 110 SER A N 1
ATOM 836 C CA . SER A 1 110 ? 6.417 42.396 11.749 1.00 37.25 110 SER A CA 1
ATOM 837 C C . SER A 1 110 ? 5.362 41.323 11.513 1.00 37.25 110 SER A C 1
ATOM 839 O O . SER A 1 110 ? 5.533 40.179 11.928 1.00 37.25 110 SER A O 1
ATOM 841 N N . HIS A 1 111 ? 4.253 41.740 10.912 1.00 46.78 111 HIS A N 1
ATOM 842 C CA . HIS A 1 111 ? 3.115 40.926 10.515 1.00 46.78 111 HIS A CA 1
ATOM 843 C C . HIS A 1 111 ? 3.544 39.568 9.950 1.00 46.78 111 HIS A C 1
ATOM 845 O O . HIS A 1 111 ? 4.198 39.513 8.911 1.00 46.78 111 HIS A O 1
ATOM 851 N N . GLN A 1 112 ? 3.116 38.479 10.582 1.00 38.69 112 GLN A N 1
ATOM 852 C CA . GLN A 1 112 ? 2.938 37.222 9.872 1.00 38.69 112 GLN A CA 1
ATOM 853 C C . GLN A 1 112 ? 1.555 36.698 10.208 1.00 38.69 112 GLN A C 1
ATOM 855 O O . GLN A 1 112 ? 1.216 36.485 11.372 1.00 38.69 112 GLN A O 1
ATOM 860 N N . ASP A 1 113 ? 0.757 36.601 9.149 1.00 38.84 113 ASP A N 1
ATOM 861 C CA . ASP A 1 113 ? -0.518 35.917 9.099 1.00 38.84 113 ASP A CA 1
ATOM 862 C C . ASP A 1 113 ? -0.487 34.662 9.967 1.00 38.84 113 ASP A C 1
ATOM 864 O O . ASP A 1 113 ? 0.303 33.742 9.746 1.00 38.84 113 ASP A O 1
ATOM 868 N N . LEU A 1 114 ? -1.419 34.595 10.913 1.00 40.72 114 LEU A N 1
ATOM 869 C CA . LEU A 1 114 ? -1.901 33.334 11.461 1.00 40.72 114 LEU A CA 1
ATOM 870 C C . LEU A 1 114 ? -2.707 32.632 10.359 1.00 40.72 114 LEU A C 1
ATOM 872 O O . LEU A 1 114 ? -3.914 32.433 10.476 1.00 40.72 114 LEU A O 1
ATOM 876 N N . SER A 1 115 ? -2.046 32.278 9.254 1.00 46.06 115 SER A N 1
ATOM 877 C CA . SER A 1 115 ? -2.588 31.305 8.326 1.00 46.06 115 SER A CA 1
ATOM 878 C C . SER A 1 115 ? -2.608 29.994 9.094 1.00 46.06 115 SER A C 1
ATOM 880 O O . SER A 1 115 ? -1.563 29.416 9.400 1.00 46.06 115 SER A O 1
ATOM 882 N N . VAL A 1 116 ? -3.809 29.586 9.476 1.00 48.03 116 VAL A N 1
ATOM 883 C CA . VAL A 1 116 ? -4.114 28.290 10.063 1.00 48.03 116 VAL A CA 1
ATOM 884 C C . VAL A 1 116 ? -3.419 27.231 9.210 1.00 48.03 116 VAL A C 1
ATOM 886 O O . VAL A 1 116 ? -3.846 26.953 8.091 1.00 48.03 116 VAL A O 1
ATOM 889 N N . ILE A 1 117 ? -2.314 26.678 9.715 1.00 51.38 117 ILE A N 1
ATOM 890 C CA . ILE A 1 117 ? -1.703 25.472 9.163 1.00 51.38 117 ILE A CA 1
ATOM 891 C C . ILE A 1 117 ? -2.753 24.390 9.392 1.00 51.38 117 ILE A C 1
ATOM 893 O O . ILE A 1 117 ? -2.859 23.838 10.487 1.00 51.38 117 ILE A O 1
ATOM 897 N N . GLN A 1 118 ? -3.601 24.151 8.392 1.00 55.06 118 GLN A N 1
ATOM 898 C CA . GLN A 1 118 ? -4.452 22.973 8.401 1.00 55.06 118 GLN A CA 1
ATOM 899 C C . GLN A 1 118 ? -3.510 21.770 8.488 1.00 55.06 118 GLN A C 1
ATOM 901 O O . GLN A 1 118 ? -2.555 21.699 7.705 1.00 55.06 118 GLN A O 1
ATOM 906 N N . PRO A 1 119 ? -3.703 20.859 9.456 1.00 54.41 119 PRO A N 1
ATOM 907 C CA . PRO A 1 119 ? -2.869 19.679 9.534 1.00 54.41 119 PRO A CA 1
ATOM 908 C C . PRO A 1 119 ? -3.034 18.929 8.215 1.00 54.41 119 PRO A C 1
ATOM 910 O O . PRO A 1 119 ? -4.146 18.569 7.833 1.00 54.41 119 PRO A O 1
ATOM 913 N N . ILE A 1 120 ? -1.928 18.735 7.497 1.00 61.59 120 ILE A N 1
ATOM 914 C CA . ILE A 1 120 ? -1.881 17.816 6.364 1.00 61.59 120 ILE A CA 1
ATOM 915 C C . ILE A 1 120 ? -2.148 16.438 6.967 1.00 61.59 120 ILE A C 1
ATOM 917 O O . ILE A 1 120 ? -1.245 15.809 7.521 1.00 61.59 120 ILE A O 1
ATOM 921 N N . VAL A 1 121 ? -3.409 16.007 6.934 1.00 68.25 121 VAL A N 1
ATOM 922 C CA . VAL A 1 121 ? -3.795 14.645 7.288 1.00 68.25 121 VAL A CA 1
ATOM 923 C C . VAL A 1 121 ? -3.223 13.768 6.186 1.00 68.25 121 VAL A C 1
ATOM 925 O O . VAL A 1 121 ? -3.741 13.705 5.075 1.00 68.25 121 VAL A O 1
ATOM 928 N N . LYS A 1 122 ? -2.061 13.182 6.461 1.00 78.56 122 LYS A N 1
ATOM 929 C CA . LYS A 1 122 ? -1.461 12.185 5.591 1.00 78.56 122 LYS A CA 1
ATOM 930 C C . LYS A 1 122 ? -2.136 10.859 5.909 1.00 78.56 122 LYS A C 1
ATOM 932 O O . LYS A 1 122 ? -2.058 10.409 7.050 1.00 78.56 122 LYS A O 1
ATOM 937 N N . ASP A 1 123 ? -2.760 10.243 4.911 1.00 76.31 123 ASP A N 1
ATOM 938 C CA . ASP A 1 123 ? -3.282 8.884 5.034 1.00 76.31 123 ASP A CA 1
ATOM 939 C C . ASP A 1 123 ? -2.108 7.918 5.239 1.00 76.31 123 ASP A C 1
ATOM 941 O O . ASP A 1 123 ? -1.423 7.505 4.300 1.00 76.31 123 ASP A O 1
ATOM 945 N N . CYS A 1 124 ? -1.830 7.602 6.499 1.00 77.38 124 CYS A N 1
ATOM 946 C CA . CYS A 1 124 ? -0.869 6.586 6.890 1.00 77.38 124 CYS A CA 1
ATOM 947 C C . CYS A 1 124 ? -1.607 5.251 7.008 1.00 77.38 124 CYS A C 1
ATOM 949 O O . CYS A 1 124 ? -2.578 5.142 7.752 1.00 77.38 124 CYS A O 1
ATOM 951 N N . LYS A 1 125 ? -1.145 4.232 6.279 1.00 87.88 125 LYS A N 1
ATOM 952 C CA . LYS A 1 125 ? -1.621 2.853 6.428 1.00 87.88 125 LYS A CA 1
ATOM 953 C C . LYS A 1 125 ? -0.585 2.078 7.229 1.00 87.88 125 LYS A C 1
ATOM 955 O O . LYS A 1 125 ? 0.485 1.775 6.707 1.00 87.88 125 LYS A O 1
ATOM 960 N N . GLU A 1 126 ? -0.900 1.790 8.481 1.00 91.25 126 GLU A N 1
ATOM 961 C CA . GLU A 1 126 ? -0.118 0.911 9.349 1.00 91.25 126 GLU A CA 1
ATOM 962 C C . GLU A 1 126 ? -0.960 -0.329 9.651 1.00 91.25 126 GLU A C 1
ATOM 964 O O . GLU A 1 126 ? -2.159 -0.218 9.905 1.00 91.25 126 GLU A O 1
ATOM 969 N N . ALA A 1 127 ? -0.359 -1.513 9.541 1.00 91.50 127 ALA A N 1
ATOM 970 C CA . ALA A 1 127 ? -1.062 -2.757 9.816 1.00 91.50 127 ALA A CA 1
ATOM 971 C C . ALA A 1 127 ? -1.137 -2.982 11.328 1.00 91.50 127 ALA A C 1
ATOM 973 O O . ALA A 1 127 ? -0.110 -2.967 12.006 1.00 91.50 127 ALA A O 1
ATOM 974 N N . ASP A 1 128 ? -2.336 -3.254 11.838 1.00 96.19 128 ASP A N 1
ATOM 975 C CA . ASP A 1 128 ? -2.491 -3.757 13.197 1.00 96.19 128 ASP A CA 1
ATOM 976 C C . ASP A 1 128 ? -1.799 -5.125 13.305 1.00 96.19 128 ASP A C 1
ATOM 978 O O . ASP A 1 128 ? -2.134 -6.072 12.589 1.00 96.19 128 ASP A O 1
ATOM 982 N N . LEU A 1 129 ? -0.796 -5.225 14.180 1.00 95.38 129 LEU A N 1
ATOM 983 C CA . LEU A 1 129 ? 0.008 -6.439 14.315 1.00 95.38 129 LEU A CA 1
ATOM 984 C C . LEU A 1 129 ? -0.800 -7.622 14.866 1.00 95.38 129 LEU A C 1
ATOM 986 O O . LEU A 1 129 ? -0.474 -8.765 14.549 1.00 95.38 129 LEU A O 1
ATOM 990 N N . SER A 1 130 ? -1.837 -7.377 15.670 1.00 96.12 130 SER A N 1
ATOM 991 C CA . SER A 1 130 ? -2.715 -8.426 16.195 1.00 96.12 130 SER A CA 1
ATOM 992 C C . SER A 1 130 ? -3.524 -9.049 15.059 1.00 96.12 130 SER A C 1
ATOM 994 O O . SER A 1 130 ? -3.431 -10.256 14.825 1.00 96.12 130 SER A O 1
ATOM 996 N N . LEU A 1 131 ? -4.219 -8.213 14.281 1.00 96.62 131 LEU A N 1
ATOM 997 C CA . LEU A 1 131 ? -5.000 -8.657 13.122 1.00 96.62 131 LEU A CA 1
ATOM 998 C C . LEU A 1 131 ? -4.110 -9.292 12.050 1.00 96.62 131 LEU A C 1
ATOM 1000 O O . LEU A 1 131 ? -4.470 -10.304 11.452 1.00 96.62 131 LEU A O 1
ATOM 1004 N N . TYR A 1 132 ? -2.916 -8.738 11.828 1.00 97.31 132 TYR A N 1
ATOM 1005 C CA . TYR A 1 132 ? -1.967 -9.287 10.865 1.00 97.31 132 TYR A CA 1
ATOM 1006 C C . TYR A 1 132 ? -1.490 -10.693 11.252 1.00 97.31 132 TYR A C 1
ATOM 1008 O O . TYR A 1 132 ? -1.431 -11.579 10.399 1.00 97.31 132 TYR A O 1
ATOM 1016 N N . ASN A 1 133 ? -1.151 -10.919 12.523 1.00 97.31 133 ASN A N 1
ATOM 1017 C CA . ASN A 1 133 ? -0.702 -12.232 12.993 1.00 97.31 133 ASN A CA 1
ATOM 1018 C C . ASN A 1 133 ? -1.829 -13.272 12.963 1.00 97.31 133 ASN A C 1
ATOM 1020 O O . ASN A 1 133 ? -1.588 -14.431 12.619 1.00 97.31 133 ASN A O 1
ATOM 1024 N N . GLU A 1 134 ? -3.055 -12.864 13.281 1.00 97.69 134 GLU A N 1
ATOM 1025 C CA . GLU A 1 134 ? -4.231 -13.723 13.170 1.00 97.69 134 GLU A CA 1
ATOM 1026 C C . GLU A 1 134 ? -4.512 -14.109 11.714 1.00 97.69 134 GLU A C 1
ATOM 1028 O O . GLU A 1 134 ? -4.619 -15.296 11.405 1.00 97.69 134 GLU A O 1
ATOM 1033 N N . PHE A 1 135 ? -4.527 -13.131 10.802 1.00 98.19 135 PHE A N 1
ATOM 1034 C CA . PHE A 1 135 ? -4.646 -13.382 9.367 1.00 98.19 135 PHE A CA 1
ATOM 1035 C C . PHE A 1 135 ? -3.540 -14.311 8.863 1.00 98.19 135 PHE A C 1
ATOM 1037 O O . PHE A 1 135 ? -3.805 -15.221 8.083 1.00 98.19 135 PHE A O 1
ATOM 1044 N N . ARG A 1 136 ? -2.294 -14.104 9.306 1.00 97.81 136 ARG A N 1
ATOM 1045 C CA . ARG A 1 136 ? -1.164 -14.957 8.926 1.00 97.81 136 ARG A CA 1
ATOM 1046 C C . ARG A 1 136 ? -1.377 -16.401 9.377 1.00 97.81 136 ARG A C 1
ATOM 1048 O O . ARG A 1 136 ? -1.173 -17.303 8.577 1.00 97.81 136 ARG A O 1
ATOM 1055 N N . SER A 1 137 ? -1.837 -16.598 10.610 1.00 97.69 137 SER A N 1
ATOM 1056 C CA . SER A 1 137 ? -2.129 -17.931 11.151 1.00 97.69 137 SER A CA 1
ATOM 1057 C C . SER A 1 137 ? -3.252 -18.618 10.365 1.00 97.69 137 SER A C 1
ATOM 1059 O O . SER A 1 137 ? -3.106 -19.767 9.966 1.00 97.69 137 SER A O 1
ATOM 1061 N N . TRP A 1 138 ? -4.334 -17.893 10.052 1.00 98.44 138 TRP A N 1
ATOM 1062 C CA . TRP A 1 138 ? -5.405 -18.396 9.181 1.00 98.44 138 TRP A CA 1
ATOM 1063 C C . TRP A 1 138 ? -4.917 -18.687 7.755 1.00 98.44 138 TRP A C 1
ATOM 1065 O O . TRP A 1 138 ? -5.349 -19.647 7.132 1.00 98.44 138 TRP A O 1
ATOM 1075 N N . LYS A 1 139 ? -3.998 -17.884 7.215 1.00 98.00 139 LYS A N 1
ATOM 1076 C CA . LYS A 1 139 ? -3.435 -18.089 5.874 1.00 98.00 139 LYS A CA 1
ATOM 1077 C C . LYS A 1 139 ? -2.565 -19.347 5.795 1.00 98.00 139 LYS A C 1
ATOM 1079 O O . LYS A 1 139 ? -2.529 -19.972 4.735 1.00 98.00 139 LYS A O 1
ATOM 1084 N N . ASP A 1 140 ? -1.850 -19.673 6.867 1.00 98.06 140 ASP A N 1
ATOM 1085 C CA . ASP A 1 140 ? -1.006 -20.867 6.937 1.00 98.06 140 ASP A CA 1
ATOM 1086 C C . ASP A 1 140 ? -1.863 -22.149 6.997 1.00 98.06 140 ASP A C 1
ATOM 1088 O O . ASP A 1 140 ? -1.525 -23.136 6.342 1.00 98.06 140 ASP A O 1
ATOM 1092 N N . GLU A 1 141 ? -3.017 -22.109 7.677 1.00 97.19 141 GLU A N 1
ATOM 1093 C CA . GLU A 1 141 ? -4.016 -23.192 7.703 1.00 97.19 141 GLU A CA 1
ATOM 1094 C C . GLU A 1 141 ? -5.427 -22.680 7.336 1.00 97.19 141 GLU A C 1
ATOM 1096 O O . GLU A 1 141 ? -6.266 -22.451 8.214 1.00 97.19 141 GLU A O 1
ATOM 1101 N N . PRO A 1 142 ? -5.719 -22.494 6.031 1.00 97.75 142 PRO A N 1
ATOM 1102 C CA . PRO A 1 142 ? -6.971 -21.890 5.589 1.00 97.75 142 PRO A CA 1
ATOM 1103 C C . PRO A 1 142 ? -8.194 -22.734 5.926 1.00 97.75 142 PRO A C 1
ATOM 1105 O O . PRO A 1 142 ? -8.249 -23.933 5.649 1.00 97.75 142 PRO A O 1
ATOM 1108 N N . THR A 1 143 ? -9.226 -22.071 6.438 1.00 97.44 143 THR A N 1
ATOM 1109 C CA . THR A 1 143 ? -10.530 -22.678 6.711 1.00 97.44 143 THR A CA 1
ATOM 1110 C C . THR A 1 143 ? -11.663 -21.712 6.390 1.00 97.44 143 THR A C 1
ATOM 1112 O O . THR A 1 143 ? -11.498 -20.494 6.496 1.00 97.44 143 THR A O 1
ATOM 1115 N N . MET A 1 144 ? -12.816 -22.275 6.019 1.00 96.62 144 MET A N 1
ATOM 1116 C CA . MET A 1 144 ? -14.081 -21.548 5.887 1.00 96.62 144 MET A CA 1
ATOM 1117 C C . MET A 1 144 ? -15.034 -21.774 7.062 1.00 96.62 144 MET A C 1
ATOM 1119 O O . MET A 1 144 ? -16.182 -21.340 7.020 1.00 96.62 144 MET A O 1
ATOM 1123 N N . ASP A 1 145 ? -14.568 -22.446 8.114 1.00 97.38 145 ASP A N 1
ATOM 1124 C CA . ASP A 1 145 ? -15.320 -22.560 9.354 1.00 97.38 145 ASP A CA 1
ATOM 1125 C C . ASP A 1 145 ? -15.543 -21.171 9.962 1.00 97.38 145 ASP A C 1
ATOM 1127 O O . ASP A 1 145 ? -14.601 -20.474 10.352 1.00 97.38 145 ASP A O 1
ATOM 1131 N N . ARG A 1 146 ? -16.817 -20.788 10.061 1.00 95.19 146 ARG A N 1
ATOM 1132 C CA . ARG A 1 146 ? -17.270 -19.530 10.655 1.00 95.19 146 ARG A CA 1
ATOM 1133 C C . ARG A 1 146 ? -16.763 -19.335 12.081 1.00 95.19 146 ARG A C 1
ATOM 1135 O O . ARG A 1 146 ? -16.594 -18.198 12.499 1.00 95.19 146 ARG A O 1
ATOM 1142 N N . THR A 1 147 ? -16.545 -20.421 12.819 1.00 97.06 147 THR A N 1
ATOM 1143 C CA . THR A 1 147 ? -16.160 -20.368 14.233 1.00 97.06 147 THR A CA 1
ATOM 1144 C C . THR A 1 147 ? -14.663 -20.138 14.454 1.00 97.06 147 THR A C 1
ATOM 1146 O O . THR A 1 147 ? -14.240 -19.946 15.595 1.00 97.06 147 THR A O 1
ATOM 1149 N N . CYS A 1 148 ? -13.840 -20.132 13.395 1.00 97.75 148 CYS A N 1
ATOM 1150 C CA . CYS A 1 148 ? -12.417 -19.834 13.547 1.00 97.75 148 CYS A CA 1
ATOM 1151 C C . CYS A 1 148 ? -12.195 -18.359 13.955 1.00 97.75 148 CYS A C 1
ATOM 1153 O O . CYS A 1 148 ? -12.944 -17.491 13.506 1.00 97.75 148 CYS A O 1
ATOM 1155 N N . PRO A 1 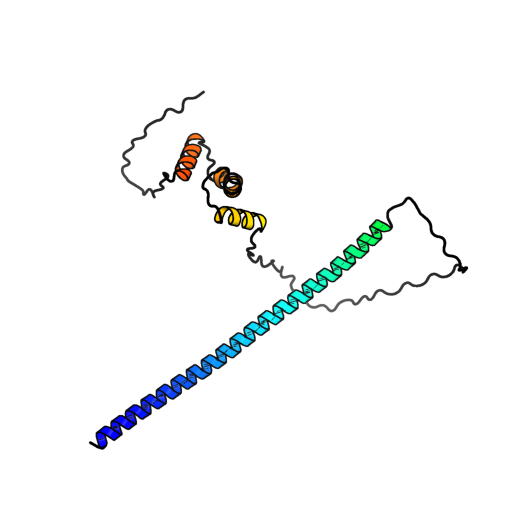149 ? -11.149 -18.038 14.748 1.00 97.44 149 PRO A N 1
ATOM 1156 C CA . PRO A 1 149 ? -10.968 -16.694 15.319 1.00 97.44 149 PRO A CA 1
ATOM 1157 C C . PRO A 1 149 ? -10.955 -15.552 14.291 1.00 97.44 149 PRO A C 1
ATOM 1159 O O . PRO A 1 149 ? -11.555 -14.498 14.516 1.00 97.44 149 PRO A O 1
ATOM 1162 N N . PHE A 1 150 ? -10.310 -15.788 13.143 1.00 98.25 150 PHE A N 1
ATOM 1163 C CA . PHE A 1 150 ? -10.191 -14.803 12.070 1.00 98.25 150 PHE A CA 1
ATOM 1164 C C . PHE A 1 150 ? -11.550 -14.468 11.448 1.00 98.25 150 PHE A C 1
ATOM 1166 O O . PHE A 1 150 ? -11.912 -13.296 11.353 1.00 98.25 150 PHE A O 1
ATOM 1173 N N . LEU A 1 151 ? -12.316 -15.489 11.041 1.00 98.19 151 LEU A N 1
ATOM 1174 C CA . LEU A 1 151 ? -13.613 -15.269 10.408 1.00 98.19 151 LEU A CA 1
ATOM 1175 C C . LEU A 1 151 ? -14.668 -14.832 11.419 1.00 98.19 151 LEU A C 1
ATOM 1177 O O . LEU A 1 151 ? -15.429 -13.933 11.088 1.00 98.19 151 LEU A O 1
ATOM 1181 N N . ASP A 1 152 ? -14.707 -15.394 12.631 1.00 98.31 152 ASP A N 1
ATOM 1182 C CA . ASP A 1 152 ? -15.678 -14.998 13.661 1.00 98.31 152 ASP A CA 1
ATOM 1183 C C . ASP A 1 152 ? -15.623 -13.486 13.913 1.00 98.31 152 ASP A C 1
ATOM 1185 O O . ASP A 1 152 ? -16.652 -12.813 13.864 1.00 98.31 152 ASP A O 1
ATOM 1189 N N . LYS A 1 153 ? -14.415 -12.920 14.034 1.00 98.06 153 LYS A N 1
ATOM 1190 C CA . LYS A 1 153 ? -14.229 -11.471 14.175 1.00 98.06 153 LYS A CA 1
ATOM 1191 C C . LYS A 1 153 ? -14.812 -10.688 12.997 1.00 98.06 153 LYS A C 1
ATOM 1193 O O . LYS A 1 153 ? -15.606 -9.778 13.211 1.00 98.06 153 LYS A O 1
ATOM 1198 N N . ILE A 1 154 ? -14.482 -11.078 11.764 1.00 98.31 154 ILE A N 1
ATOM 1199 C CA . ILE A 1 154 ? -15.019 -10.446 10.544 1.00 98.31 154 ILE A CA 1
ATOM 1200 C C . ILE A 1 154 ? -16.548 -10.586 10.486 1.00 98.31 154 ILE A C 1
ATOM 1202 O O . ILE A 1 154 ? -17.253 -9.670 10.065 1.00 98.31 154 ILE A O 1
ATOM 1206 N N . TYR A 1 155 ? -17.097 -11.714 10.937 1.00 98.25 155 TYR A N 1
ATOM 1207 C CA . TYR A 1 155 ? -18.539 -11.912 10.977 1.00 98.25 155 TYR A CA 1
ATOM 1208 C C . TYR A 1 155 ? -19.222 -10.963 11.958 1.00 98.25 1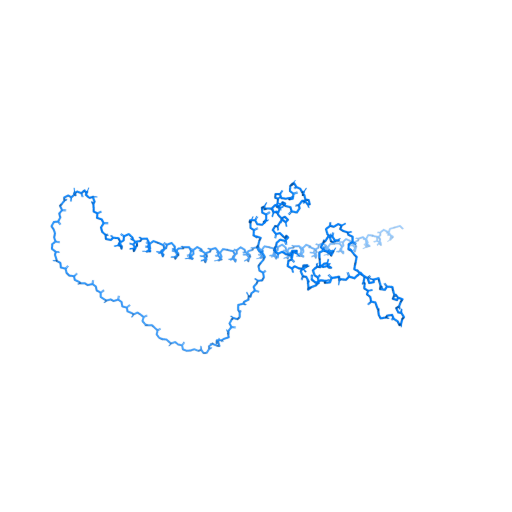55 TYR A C 1
ATOM 1210 O O . TYR A 1 155 ? -20.233 -10.362 11.594 1.00 98.25 155 TYR A O 1
ATOM 1218 N N . GLN A 1 156 ? -18.682 -10.817 13.168 1.00 98.31 156 GLN A N 1
ATOM 1219 C CA . GLN A 1 156 ? -19.240 -9.940 14.199 1.00 98.31 156 GLN A CA 1
ATOM 1220 C C . GLN A 1 156 ? -19.094 -8.456 13.853 1.00 98.31 156 GLN A C 1
ATOM 1222 O O . GLN A 1 156 ? -20.043 -7.693 14.038 1.00 98.31 156 GLN A O 1
ATOM 1227 N N . GLU A 1 157 ? -17.925 -8.050 13.361 1.00 98.19 157 GLU A N 1
ATOM 1228 C CA . GLU A 1 157 ? -17.589 -6.639 13.149 1.00 98.19 157 GLU A CA 1
ATOM 1229 C C . GLU A 1 157 ? -18.067 -6.111 11.789 1.00 98.19 157 GLU A C 1
ATOM 1231 O O . GLU A 1 157 ? -18.523 -4.969 11.715 1.00 98.19 157 GLU A O 1
ATOM 1236 N N . ASP A 1 158 ? -18.051 -6.943 10.739 1.00 98.44 158 ASP A N 1
ATOM 1237 C CA . ASP A 1 158 ? -18.316 -6.497 9.367 1.00 98.44 158 ASP A CA 1
ATOM 1238 C C . ASP A 1 158 ? -19.563 -7.149 8.755 1.00 98.44 158 ASP A C 1
ATOM 1240 O O . ASP A 1 158 ? -20.507 -6.455 8.365 1.00 98.44 158 ASP A O 1
ATOM 1244 N N . ILE A 1 159 ? -19.601 -8.483 8.653 1.00 97.88 159 ILE A N 1
ATOM 1245 C CA . ILE A 1 159 ? -20.605 -9.174 7.824 1.00 97.88 159 ILE A CA 1
ATOM 1246 C C . ILE A 1 159 ? -22.009 -9.043 8.422 1.00 97.88 159 ILE A C 1
ATOM 1248 O O . ILE A 1 159 ? -22.941 -8.670 7.705 1.00 97.88 159 ILE A O 1
ATOM 1252 N N . PHE A 1 160 ? -22.184 -9.321 9.719 1.00 97.31 160 PHE A N 1
ATOM 1253 C CA . PHE A 1 160 ? -23.495 -9.211 10.361 1.00 97.31 160 PHE A CA 1
ATOM 1254 C C . PHE A 1 160 ? -24.042 -7.776 10.319 1.00 97.31 160 PHE A C 1
ATOM 1256 O O . PHE A 1 160 ? -25.187 -7.611 9.880 1.00 97.31 160 PHE A O 1
ATOM 1263 N N . PRO A 1 161 ? -23.275 -6.725 10.679 1.00 97.75 161 PRO A N 1
ATOM 1264 C CA . PRO A 1 161 ? -23.742 -5.348 10.529 1.00 97.75 161 PRO A CA 1
ATOM 1265 C C . PRO A 1 161 ? -24.068 -4.965 9.080 1.00 97.75 161 PRO A C 1
ATOM 1267 O O . PRO A 1 161 ? -25.044 -4.253 8.851 1.00 97.75 161 PRO A O 1
ATOM 1270 N N . CYS A 1 162 ? -23.309 -5.463 8.096 1.00 97.88 162 CYS A N 1
ATOM 1271 C CA . CYS A 1 162 ? -23.536 -5.157 6.679 1.00 97.88 162 CYS A CA 1
ATOM 1272 C C . CYS A 1 162 ? -24.777 -5.837 6.087 1.00 97.88 162 CYS A C 1
ATOM 1274 O O . CYS A 1 162 ? -25.390 -5.291 5.169 1.00 97.88 162 CYS A O 1
ATOM 1276 N N . LEU A 1 163 ? -25.146 -7.022 6.581 1.00 97.06 163 LEU A N 1
ATOM 1277 C CA . LEU A 1 163 ? -26.268 -7.813 6.060 1.00 97.06 163 LEU A CA 1
ATOM 1278 C C . LEU A 1 163 ? -27.507 -7.785 6.964 1.00 97.06 163 LEU A C 1
ATOM 1280 O O . LEU A 1 163 ? -28.442 -8.556 6.759 1.00 97.06 163 LEU A O 1
ATOM 1284 N N . THR A 1 164 ? -27.555 -6.880 7.942 1.00 95.94 164 THR A N 1
ATOM 1285 C CA . THR A 1 164 ? -28.746 -6.669 8.770 1.00 95.94 164 THR A CA 1
ATOM 1286 C C . THR A 1 164 ? -29.725 -5.724 8.070 1.00 95.94 164 THR A C 1
ATOM 1288 O O . THR A 1 164 ? -29.470 -4.529 7.925 1.00 95.94 164 THR A O 1
ATOM 1291 N N . PHE A 1 165 ? -30.892 -6.246 7.679 1.00 95.38 165 PHE A N 1
ATOM 1292 C CA . PHE A 1 165 ? -31.969 -5.477 7.043 1.00 95.38 165 PHE A CA 1
ATOM 1293 C C . PHE A 1 165 ? -33.276 -5.569 7.834 1.00 95.38 165 PHE A C 1
ATOM 1295 O O . PHE A 1 165 ? -33.496 -6.512 8.589 1.00 95.38 165 PHE A O 1
ATOM 1302 N N . SER A 1 166 ? -34.199 -4.624 7.608 1.00 97.25 166 SER A N 1
ATOM 1303 C CA . SER A 1 166 ?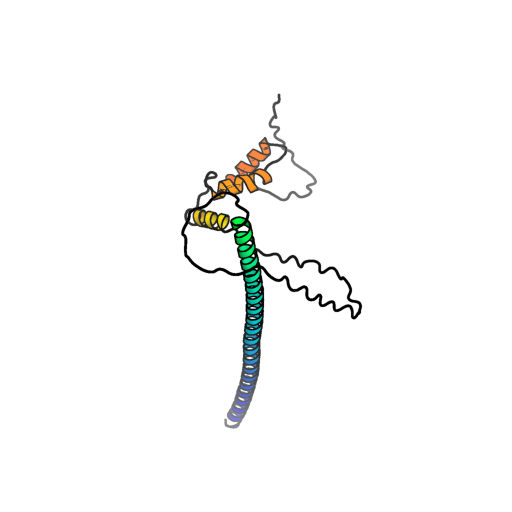 -35.499 -4.594 8.302 1.00 97.25 166 SER A CA 1
ATOM 1304 C C . SER A 1 166 ? -36.331 -5.870 8.113 1.00 97.25 166 SER A C 1
ATOM 1306 O O . SER A 1 166 ? -37.096 -6.231 9.000 1.00 97.25 166 SER A O 1
ATOM 1308 N N . LYS A 1 167 ? -36.203 -6.549 6.963 1.00 96.00 167 LYS A N 1
ATOM 1309 C CA . LYS A 1 167 ? -36.828 -7.856 6.708 1.00 96.00 167 LYS A CA 1
ATOM 1310 C C . LYS A 1 167 ? -35.845 -8.968 7.073 1.00 96.00 167 LYS A C 1
ATOM 1312 O O . LYS A 1 167 ? -35.062 -9.386 6.221 1.00 96.00 167 LYS A O 1
ATOM 1317 N N . SER A 1 168 ? -35.897 -9.431 8.319 1.00 95.12 168 SER A N 1
ATOM 1318 C CA . SER A 1 168 ? -34.937 -10.393 8.878 1.00 95.12 168 SER A CA 1
ATOM 1319 C C . SER A 1 168 ? -34.895 -11.727 8.130 1.00 95.12 168 SER A C 1
ATOM 1321 O O . SER A 1 168 ? -33.811 -12.213 7.850 1.00 95.12 168 SER A O 1
ATOM 1323 N N . GLU A 1 169 ? -36.039 -12.287 7.730 1.00 96.56 169 GLU A N 1
ATOM 1324 C CA . GLU A 1 169 ? -36.088 -13.562 6.990 1.00 96.56 169 GLU A CA 1
ATOM 1325 C C . GLU A 1 169 ? -35.324 -13.489 5.661 1.00 96.56 169 GLU A C 1
ATOM 1327 O O . GLU A 1 169 ? -34.515 -14.360 5.345 1.00 96.56 169 GLU A O 1
ATOM 1332 N N . LEU A 1 170 ? -35.535 -12.408 4.901 1.00 94.88 170 LEU A N 1
ATOM 1333 C CA . LEU A 1 170 ? -34.808 -12.174 3.656 1.00 94.88 170 LEU A CA 1
ATOM 1334 C C . LEU A 1 170 ? -33.325 -11.898 3.929 1.00 94.88 170 LEU A C 1
ATOM 1336 O O . LEU A 1 170 ? -32.483 -12.374 3.179 1.00 94.88 170 LEU A O 1
ATOM 1340 N N . ALA A 1 171 ? -33.002 -11.155 4.989 1.00 96.50 171 ALA A N 1
ATOM 1341 C CA . ALA A 1 171 ? -31.621 -10.898 5.390 1.00 96.50 171 ALA A CA 1
ATOM 1342 C C . ALA A 1 171 ? -30.867 -12.202 5.705 1.00 96.50 171 ALA A C 1
ATOM 1344 O O . ALA A 1 171 ? -29.766 -12.410 5.200 1.00 96.50 171 ALA A O 1
ATOM 1345 N N . SER A 1 172 ? -31.489 -13.109 6.465 1.00 97.00 172 SER A N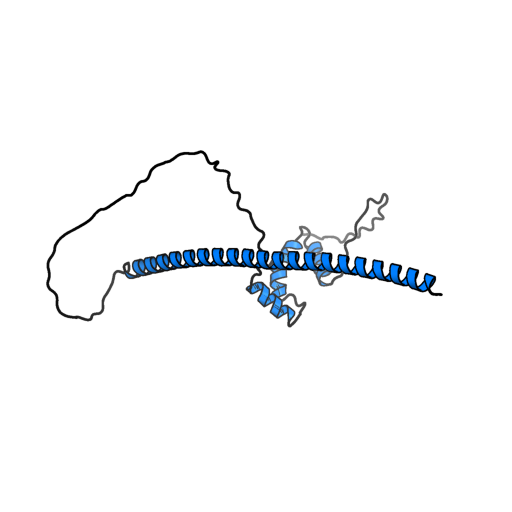 1
ATOM 1346 C CA . SER A 1 172 ? -30.944 -14.436 6.761 1.00 97.00 172 SER A CA 1
ATOM 1347 C C . SER A 1 172 ? -30.770 -15.277 5.496 1.00 97.00 172 SER A C 1
ATOM 1349 O O . SER A 1 172 ? -29.706 -15.859 5.308 1.00 97.00 172 SER A O 1
ATOM 1351 N N . ALA A 1 173 ? -31.758 -15.282 4.595 1.00 98.00 173 ALA A N 1
ATOM 1352 C CA . ALA A 1 173 ? -31.650 -15.987 3.318 1.00 98.00 173 ALA A CA 1
ATOM 1353 C C . ALA A 1 173 ? -30.537 -15.414 2.421 1.00 98.00 173 ALA A C 1
ATOM 1355 O O . ALA A 1 173 ? -29.849 -16.162 1.731 1.00 98.00 173 ALA A O 1
ATOM 1356 N N . VAL A 1 174 ? -30.332 -14.091 2.434 1.00 98.25 174 VAL A N 1
ATOM 1357 C CA . VAL A 1 174 ? -29.232 -13.439 1.709 1.00 98.25 174 VAL A CA 1
ATOM 1358 C C . VAL A 1 174 ? -27.882 -13.822 2.313 1.00 98.25 174 VAL A C 1
ATOM 1360 O O . VAL A 1 174 ? -26.982 -14.160 1.552 1.00 98.25 174 VAL A O 1
ATOM 1363 N N . LEU A 1 175 ? -27.735 -13.813 3.642 1.00 97.88 175 LEU A N 1
ATOM 1364 C CA . LEU A 1 175 ? -26.504 -14.240 4.318 1.00 97.88 175 LEU A CA 1
ATOM 1365 C C . LEU A 1 175 ? -26.143 -15.688 3.955 1.00 97.88 175 LEU A C 1
ATOM 1367 O O . LEU A 1 175 ? -25.028 -15.944 3.507 1.00 97.88 175 LEU A O 1
ATOM 1371 N N . GLU A 1 176 ? -27.100 -16.610 4.066 1.00 98.00 176 GLU A N 1
ATOM 1372 C CA . GLU A 1 176 ? -26.908 -18.013 3.684 1.00 98.00 176 GLU A CA 1
ATOM 1373 C C . GLU A 1 176 ? -26.544 -18.150 2.196 1.00 98.00 176 GLU A C 1
ATOM 1375 O O . GLU A 1 176 ? -25.638 -18.901 1.837 1.00 98.00 176 GLU A O 1
ATOM 1380 N N . ALA A 1 177 ? -27.198 -17.387 1.315 1.00 98.38 177 ALA A N 1
ATOM 1381 C CA . ALA A 1 177 ? -26.889 -17.398 -0.112 1.00 98.38 177 ALA A CA 1
ATOM 1382 C C . ALA A 1 177 ? -25.498 -16.823 -0.436 1.00 98.38 177 ALA A C 1
ATOM 1384 O O . ALA A 1 177 ? -24.884 -17.249 -1.414 1.00 98.38 177 ALA A O 1
ATOM 1385 N N . VAL A 1 178 ? -24.992 -15.868 0.351 1.00 97.94 178 VAL A N 1
ATOM 1386 C CA . VAL A 1 178 ? -23.615 -15.361 0.228 1.00 97.94 178 VAL A CA 1
ATOM 1387 C C . VAL A 1 178 ? -22.618 -16.439 0.648 1.00 97.94 178 VAL A C 1
ATOM 1389 O O . VAL A 1 178 ? -21.690 -16.726 -0.103 1.00 97.94 178 VAL A O 1
ATOM 1392 N N . GLU A 1 179 ? -22.833 -17.075 1.800 1.00 96.88 179 GLU A N 1
ATOM 1393 C CA . GLU A 1 179 ? -21.952 -18.124 2.337 1.00 96.88 179 GLU A CA 1
ATOM 1394 C C . GLU A 1 179 ? -21.886 -19.351 1.424 1.00 96.88 179 GLU A C 1
ATOM 1396 O O . GLU A 1 179 ? -20.810 -19.895 1.175 1.00 96.88 179 GLU A O 1
ATOM 1401 N N . ASN A 1 180 ? -23.028 -19.735 0.853 1.00 97.75 180 ASN A N 1
ATOM 1402 C CA . ASN A 1 180 ? -23.136 -20.846 -0.088 1.00 97.75 180 ASN A CA 1
ATOM 1403 C C . ASN A 1 180 ? -22.783 -20.460 -1.531 1.00 97.75 180 ASN A C 1
ATOM 1405 O O . ASN A 1 180 ? -22.832 -21.310 -2.422 1.00 97.75 180 ASN A O 1
ATOM 1409 N N . ASN A 1 181 ? -22.430 -19.193 -1.779 1.00 97.44 181 ASN A N 1
ATOM 1410 C CA . ASN A 1 181 ? -22.109 -18.663 -3.103 1.00 97.44 181 ASN A CA 1
ATOM 1411 C C . ASN A 1 181 ? -23.218 -18.923 -4.150 1.00 97.44 181 ASN A C 1
ATOM 1413 O O . ASN A 1 181 ? -22.955 -19.267 -5.303 1.00 97.44 181 ASN A O 1
ATOM 1417 N N . THR A 1 182 ? -24.479 -18.782 -3.737 1.00 98.38 182 THR A N 1
ATOM 1418 C CA . THR A 1 182 ? -25.675 -18.934 -4.584 1.00 98.38 182 THR A CA 1
ATOM 1419 C C . THR A 1 182 ? -26.396 -17.610 -4.845 1.00 98.38 182 THR A C 1
ATOM 1421 O O . THR A 1 182 ? -27.378 -17.580 -5.590 1.00 98.38 182 THR A O 1
ATOM 1424 N N . LEU A 1 183 ? -25.946 -16.508 -4.237 1.00 97.88 183 LEU A N 1
ATOM 1425 C CA . LEU A 1 183 ? -26.471 -15.170 -4.502 1.00 97.88 183 LEU A CA 1
ATOM 1426 C C . LEU A 1 183 ? -26.022 -14.679 -5.888 1.00 97.88 183 LEU A C 1
ATOM 1428 O O . LEU A 1 183 ? -24.845 -14.734 -6.233 1.00 97.88 183 LEU A O 1
ATOM 1432 N N . SER A 1 184 ? -26.953 -14.124 -6.660 1.00 96.94 184 SER A N 1
ATOM 1433 C CA . SER A 1 184 ? -26.663 -13.411 -7.907 1.00 96.94 184 SER A CA 1
ATOM 1434 C C . SER A 1 184 ? -27.323 -12.034 -7.888 1.00 96.94 184 SER A C 1
ATOM 1436 O O . SER A 1 184 ? -28.415 -11.861 -7.344 1.00 96.94 184 SER A O 1
ATOM 1438 N N . ILE A 1 185 ? -26.636 -11.036 -8.446 1.00 97.00 185 ILE A N 1
ATOM 1439 C CA . ILE A 1 185 ? -27.111 -9.651 -8.525 1.00 97.00 185 ILE A CA 1
ATOM 1440 C C . ILE A 1 185 ? -27.015 -9.220 -9.985 1.00 97.00 185 ILE A C 1
ATOM 1442 O O . ILE A 1 185 ? -25.922 -9.130 -10.541 1.00 97.00 185 ILE A O 1
ATOM 1446 N N . GLU A 1 186 ? -28.161 -8.947 -10.600 1.00 94.06 186 GLU A N 1
ATOM 1447 C CA . GLU A 1 186 ? -28.252 -8.530 -11.999 1.00 94.06 186 GLU A CA 1
ATOM 1448 C C . GLU A 1 186 ? -28.763 -7.085 -12.105 1.00 94.06 186 GLU A C 1
ATOM 1450 O O . GLU A 1 186 ? -29.675 -6.692 -11.368 1.00 94.06 186 GLU A O 1
ATOM 1455 N N . PRO A 1 187 ? -28.213 -6.265 -13.019 1.00 93.19 187 PRO A N 1
ATOM 1456 C CA . PRO A 1 187 ? -28.732 -4.927 -13.259 1.00 93.19 187 PRO A CA 1
ATOM 1457 C C . PRO A 1 187 ? -30.115 -5.006 -13.917 1.00 93.19 187 PRO A C 1
ATOM 1459 O O . PRO A 1 187 ? -30.284 -5.608 -14.977 1.00 93.19 187 PRO A O 1
ATOM 1462 N N . VAL A 1 188 ? -31.110 -4.342 -13.327 1.00 89.00 188 VAL A N 1
ATOM 1463 C CA . VAL A 1 188 ? -32.460 -4.265 -13.900 1.00 89.00 188 VAL A CA 1
ATOM 1464 C C . VAL A 1 188 ? -32.658 -2.950 -14.660 1.00 89.00 188 VAL A C 1
ATOM 1466 O O . VAL A 1 188 ? -32.633 -1.862 -14.088 1.00 89.00 188 VAL A O 1
ATOM 1469 N N . GLY A 1 189 ? -32.859 -3.047 -15.977 1.00 83.56 189 GLY A N 1
ATOM 1470 C CA . GLY A 1 189 ? -33.223 -1.910 -16.826 1.00 83.56 189 GLY A CA 1
ATOM 1471 C C . GLY A 1 189 ? -34.717 -1.566 -16.760 1.00 83.56 189 GLY A C 1
ATOM 1472 O O . GLY A 1 189 ? -35.546 -2.367 -16.323 1.00 83.56 189 GLY A O 1
ATOM 1473 N N . LEU A 1 190 ? -35.088 -0.377 -17.246 1.00 81.69 190 LEU A N 1
ATOM 1474 C CA . LEU A 1 190 ? -36.491 0.002 -17.437 1.00 81.69 190 LEU A CA 1
ATOM 1475 C C . LEU A 1 190 ? -37.105 -0.849 -18.562 1.00 81.69 190 LEU A C 1
ATOM 1477 O O . LEU A 1 190 ? -36.877 -0.590 -19.740 1.00 81.69 190 LEU A O 1
ATOM 1481 N N . GLN A 1 191 ? -37.878 -1.872 -18.194 1.00 72.50 191 GLN A N 1
ATOM 1482 C CA . GLN A 1 191 ? -38.619 -2.719 -19.132 1.00 72.50 191 GLN A CA 1
ATOM 1483 C C . GLN A 1 191 ? -40.101 -2.292 -19.178 1.00 72.50 191 GLN A C 1
ATOM 1485 O O . GLN A 1 191 ? -40.740 -2.264 -18.121 1.00 72.50 191 GLN A O 1
ATOM 1490 N N . PRO A 1 192 ? -40.673 -1.985 -20.363 1.00 66.25 192 PRO A N 1
ATOM 1491 C CA . PRO A 1 192 ? -42.075 -1.569 -20.513 1.00 66.25 192 PRO A CA 1
ATOM 1492 C 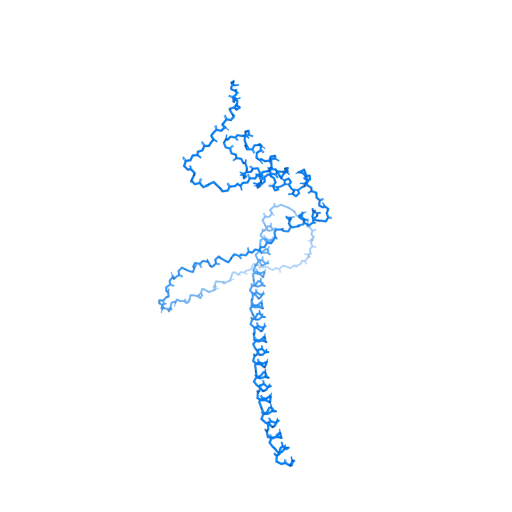C . PRO A 1 192 ? -43.106 -2.631 -20.099 1.00 66.25 192 PRO A C 1
ATOM 1494 O O . PRO A 1 192 ? -44.244 -2.290 -19.792 1.00 66.25 192 PRO A O 1
ATOM 1497 N N . VAL A 1 193 ? -42.724 -3.914 -20.084 1.00 64.25 193 VAL A N 1
ATOM 1498 C CA . VAL A 1 193 ? -43.600 -5.036 -19.722 1.00 64.25 193 VAL A CA 1
ATOM 1499 C C . VAL A 1 193 ? -42.860 -5.942 -18.739 1.00 64.25 193 VAL A C 1
ATOM 1501 O O . VAL A 1 193 ? -41.844 -6.540 -19.082 1.00 64.25 193 VAL A O 1
ATOM 1504 N N . ARG A 1 194 ? -43.366 -6.048 -17.504 1.00 65.56 194 ARG A N 1
ATOM 1505 C CA . ARG A 1 194 ? -42.900 -7.035 -16.518 1.00 65.56 194 ARG A CA 1
ATOM 1506 C C . ARG A 1 194 ? -43.853 -8.225 -16.527 1.00 65.56 194 ARG A C 1
ATOM 1508 O O . ARG A 1 194 ? -45.038 -8.058 -16.251 1.00 65.56 194 ARG A O 1
ATOM 1515 N N . PHE A 1 195 ? -43.344 -9.427 -16.779 1.00 61.47 195 PHE A N 1
ATOM 1516 C CA . PHE A 1 195 ? -44.077 -10.652 -16.459 1.00 61.47 195 PHE A CA 1
ATOM 1517 C C . PHE A 1 195 ? -43.963 -10.890 -14.950 1.00 61.47 195 PHE A C 1
ATOM 1519 O O . PHE A 1 195 ? -42.919 -11.306 -14.456 1.00 61.47 195 PHE A O 1
ATOM 1526 N N . VAL A 1 196 ? -45.016 -10.565 -14.196 1.00 62.56 196 VAL A N 1
ATOM 1527 C CA . VAL A 1 196 ? -45.024 -10.732 -12.737 1.00 62.56 196 VAL A CA 1
ATOM 1528 C C . VAL A 1 196 ? -45.485 -12.147 -12.393 1.00 62.56 196 VAL A C 1
ATOM 1530 O O . VAL A 1 196 ? -46.673 -12.448 -12.431 1.00 62.56 196 VAL A O 1
ATOM 1533 N N . LYS A 1 197 ? -44.544 -13.011 -12.006 1.00 63.59 197 LYS A N 1
ATOM 1534 C CA . LYS A 1 197 ? -44.822 -14.155 -11.128 1.00 63.59 197 LYS A CA 1
ATOM 1535 C C . LYS A 1 197 ? -44.337 -13.782 -9.731 1.00 63.59 197 LYS A C 1
ATOM 1537 O O . LYS A 1 197 ? -43.202 -14.060 -9.364 1.00 63.59 197 LYS A O 1
ATOM 1542 N N . ALA A 1 198 ? -45.185 -13.100 -8.970 1.00 56.88 198 ALA A N 1
ATOM 1543 C CA . ALA A 1 198 ? -44.977 -12.961 -7.537 1.00 56.88 198 ALA A CA 1
ATOM 1544 C C . ALA A 1 198 ? -45.567 -14.210 -6.876 1.00 56.88 198 ALA A C 1
ATOM 1546 O O . ALA A 1 198 ? -46.786 -14.362 -6.828 1.00 56.88 198 ALA A O 1
ATOM 1547 N N . SER A 1 199 ? -44.715 -15.132 -6.426 1.00 50.44 199 SER A N 1
ATOM 1548 C CA . SER A 1 199 ? -45.165 -16.185 -5.518 1.00 50.44 199 SER A CA 1
ATOM 1549 C C . SER A 1 199 ? -45.264 -15.555 -4.134 1.00 50.44 199 SER A C 1
ATOM 1551 O O . SER A 1 199 ? -44.247 -15.204 -3.540 1.00 50.44 199 SER A O 1
ATOM 1553 N N . ALA A 1 200 ? -46.489 -15.341 -3.659 1.00 44.16 200 ALA A N 1
ATOM 1554 C CA . ALA A 1 200 ? -46.734 -14.966 -2.277 1.00 44.16 200 ALA A CA 1
ATOM 1555 C C . ALA A 1 200 ? -46.372 -16.169 -1.398 1.00 44.16 200 ALA A C 1
ATOM 1557 O O . ALA A 1 200 ? -47.045 -17.195 -1.451 1.00 44.16 200 ALA A O 1
ATOM 1558 N N . VAL A 1 201 ? -45.289 -16.059 -0.631 1.00 50.62 201 VAL A N 1
ATOM 1559 C CA . VAL A 1 201 ? -45.155 -16.835 0.601 1.00 50.62 201 VAL A CA 1
ATOM 1560 C C . VAL A 1 201 ? -45.789 -15.988 1.694 1.00 50.62 201 VAL A C 1
ATOM 1562 O O . VAL A 1 201 ? -45.463 -14.816 1.878 1.00 50.62 201 VAL A O 1
ATOM 1565 N N . GLU A 1 202 ? -46.805 -16.574 2.304 1.00 43.75 202 GLU A N 1
ATOM 1566 C CA . GLU A 1 202 ? -47.653 -16.006 3.334 1.00 43.75 202 GLU A CA 1
ATOM 1567 C C . GLU A 1 202 ? -46.812 -15.798 4.601 1.00 43.75 202 GLU A C 1
ATOM 1569 O O . GLU A 1 202 ? -46.458 -16.754 5.288 1.00 43.75 202 GLU A O 1
ATOM 1574 N N . CYS A 1 203 ? -46.446 -14.550 4.900 1.00 42.19 203 CYS A N 1
ATOM 1575 C CA . CYS A 1 203 ? -45.924 -14.190 6.215 1.00 42.19 203 CYS A CA 1
ATOM 1576 C C . CYS A 1 203 ? -47.090 -14.277 7.210 1.00 42.19 203 CYS A C 1
ATOM 1578 O O . CYS A 1 203 ? -47.870 -13.332 7.350 1.00 42.19 203 CYS A O 1
ATOM 1580 N N . GLY A 1 204 ? -47.247 -15.435 7.847 1.00 38.66 204 GLY A N 1
ATOM 1581 C CA . GLY A 1 204 ? -48.183 -15.620 8.949 1.00 38.66 204 GLY A CA 1
ATOM 1582 C C . GLY A 1 204 ? -47.716 -14.851 10.186 1.00 38.66 204 GLY A C 1
ATOM 1583 O O . GLY A 1 204 ? -46.651 -15.137 10.721 1.00 38.66 204 GLY A O 1
ATOM 1584 N N . GLY A 1 205 ? -48.521 -13.886 10.636 1.00 42.03 205 GLY A N 1
ATOM 1585 C CA . GLY A 1 205 ? -48.576 -13.500 12.054 1.00 42.03 205 GLY A CA 1
ATOM 1586 C C . GLY A 1 205 ? -49.463 -14.486 12.834 1.00 42.03 205 GLY A C 1
ATOM 1587 O O . GLY A 1 205 ? -50.143 -15.297 12.193 1.00 42.03 205 GLY A O 1
ATOM 1588 N N . PRO A 1 206 ? -49.528 -14.440 14.178 1.00 38.88 206 PRO A N 1
ATOM 1589 C CA . PRO A 1 206 ? -49.222 -13.329 15.090 1.00 38.88 206 PRO A CA 1
ATOM 1590 C C . PRO A 1 206 ? -47.936 -13.480 15.917 1.00 38.88 206 PRO A C 1
ATOM 1592 O O . PRO A 1 206 ? -47.482 -14.623 16.134 1.00 38.88 206 PRO A O 1
#

Sequence (206 aa):
ELKLKDEECERLSKVRDQLGQELEELTASLFEEAHKMVREANVKQATAEKQLKEAQGKIDVLQAEVAALKTLVLSSSPTSPTQEPLPGGKAHFKKGHTRNKSTSSAMSGSHQDLSVIQPIVKDCKEADLSLYNEFRSWKDEPTMDRTCPFLDKIYQEDIFPCLTFSKSELASAVLEAVENNTLSIEPVGLQPVRFVKASAVECGGP

Organism: Cervus elaphus hippelaphus (NCBI:txid46360)

Radius of gyration: 39.94 Å; chains: 1; bounding box: 86×67×121 Å

Secondary structure (DSSP, 8-state):
-HHHHHHHHHHHHHHHHHHHHHHHHHHHHHHHHHHHHHHHHHHHHHHHHHHHHHHHHHHHHHHHHHHHHHHHHHHS----------------------------------------------------HHHHHHHHHHHHS----TTSHHHHHHIIIIIHHHT--SSHHHHHHHHHHHHTT----------S--------------